Protein AF-A0A9C7AQF0-F1 (afdb_monomer_lite)

Radius of gyration: 17.18 Å; chains: 1; bounding box: 43×39×46 Å

Structure (mmCIF, N/CA/C/O backbone):
data_AF-A0A9C7AQF0-F1
#
_entry.id   AF-A0A9C7AQF0-F1
#
loop_
_atom_site.group_PDB
_atom_site.id
_atom_site.type_symbol
_atom_site.label_atom_id
_atom_site.label_alt_id
_atom_site.label_comp_id
_atom_site.label_asym_id
_atom_site.label_entity_id
_atom_site.label_seq_id
_atom_site.pdbx_PDB_ins_code
_atom_site.Cartn_x
_atom_site.Cartn_y
_atom_site.Cartn_z
_atom_site.occupancy
_atom_site.B_iso_or_equiv
_atom_site.auth_seq_id
_atom_site.auth_comp_id
_atom_site.auth_asym_id
_atom_site.auth_atom_id
_atom_site.pdbx_PDB_model_num
ATOM 1 N N . MET A 1 1 ? 5.137 -16.959 3.606 1.00 52.59 1 MET A N 1
ATOM 2 C CA . MET A 1 1 ? 4.441 -15.667 3.785 1.00 52.59 1 MET A CA 1
ATOM 3 C C . MET A 1 1 ? 3.959 -15.241 2.412 1.00 52.59 1 MET A C 1
ATOM 5 O O . MET A 1 1 ? 4.763 -15.241 1.498 1.00 52.59 1 MET A O 1
ATOM 9 N N . THR A 1 2 ? 2.671 -14.963 2.250 1.00 59.31 2 THR A N 1
ATOM 10 C CA . THR A 1 2 ? 2.046 -14.614 0.958 1.00 59.31 2 THR A CA 1
ATOM 11 C C . THR A 1 2 ? 2.068 -13.105 0.669 1.00 59.31 2 THR A C 1
ATOM 13 O O . THR A 1 2 ? 1.490 -12.669 -0.317 1.00 59.31 2 THR A O 1
ATOM 16 N N . HIS A 1 3 ? 2.713 -12.296 1.520 1.00 82.50 3 HIS A N 1
ATOM 17 C CA . HIS A 1 3 ? 2.833 -10.841 1.377 1.00 82.50 3 HIS A CA 1
ATOM 18 C C . HIS A 1 3 ? 1.485 -10.161 1.044 1.00 82.50 3 HIS A C 1
ATOM 20 O O . HIS A 1 3 ? 0.534 -10.290 1.814 1.00 82.50 3 HIS A O 1
ATOM 26 N N . THR A 1 4 ? 1.375 -9.464 -0.089 1.00 87.31 4 THR A N 1
ATOM 27 C CA . THR A 1 4 ? 0.165 -8.756 -0.539 1.00 87.31 4 THR A CA 1
ATOM 28 C C . THR A 1 4 ? -0.943 -9.671 -1.047 1.00 87.31 4 THR A C 1
ATOM 30 O O . THR A 1 4 ? -2.082 -9.221 -1.110 1.00 87.31 4 THR A O 1
ATOM 33 N N . LEU A 1 5 ? -0.649 -10.933 -1.380 1.00 86.44 5 LEU A N 1
ATOM 34 C CA . LEU A 1 5 ? -1.603 -11.852 -2.008 1.00 86.44 5 LEU A CA 1
ATOM 35 C C . LEU A 1 5 ? -2.738 -12.279 -1.066 1.00 86.44 5 LEU A C 1
ATOM 37 O O . LEU A 1 5 ? -3.858 -12.523 -1.507 1.00 86.44 5 LEU A O 1
ATOM 41 N N . HIS A 1 6 ? -2.467 -12.406 0.235 1.00 89.38 6 HIS A N 1
ATOM 42 C CA . HIS A 1 6 ? -3.463 -12.878 1.203 1.00 89.38 6 HIS A CA 1
ATOM 43 C C . HIS A 1 6 ? -4.138 -11.709 1.924 1.00 89.38 6 HIS A C 1
ATOM 45 O O . HIS A 1 6 ? -3.907 -11.473 3.110 1.00 89.38 6 HIS A O 1
ATOM 51 N N . ARG A 1 7 ? -4.992 -10.985 1.193 1.00 92.56 7 ARG A N 1
ATOM 52 C CA . ARG A 1 7 ? -5.954 -10.039 1.775 1.00 92.56 7 ARG A CA 1
ATOM 53 C C . ARG A 1 7 ? -7.230 -10.777 2.169 1.00 92.56 7 ARG A C 1
ATOM 55 O O . ARG A 1 7 ? -7.657 -11.713 1.500 1.00 92.56 7 ARG A O 1
ATOM 62 N N . ILE A 1 8 ? -7.826 -10.373 3.284 1.00 92.81 8 ILE A N 1
ATOM 63 C CA . ILE A 1 8 ? -9.089 -10.924 3.789 1.00 92.81 8 ILE A CA 1
ATOM 64 C C . ILE A 1 8 ? -10.059 -9.765 3.848 1.00 92.81 8 ILE A C 1
ATOM 66 O O . ILE A 1 8 ? -9.682 -8.728 4.380 1.00 92.81 8 ILE A O 1
ATOM 70 N N . GLY A 1 9 ? -11.270 -9.963 3.348 1.00 93.69 9 GLY A N 1
ATOM 71 C CA . GLY A 1 9 ? -12.354 -8.988 3.356 1.00 93.69 9 GLY A CA 1
ATOM 72 C C . GLY A 1 9 ? -13.558 -9.545 2.605 1.00 93.69 9 GLY A C 1
ATOM 73 O O . GLY A 1 9 ? -13.512 -10.680 2.111 1.00 93.69 9 GLY A O 1
ATOM 74 N N . SER A 1 10 ? -14.646 -8.783 2.557 1.00 94.38 10 SER A N 1
ATOM 75 C CA . SER A 1 10 ? -15.722 -9.011 1.586 1.00 94.38 10 SER A CA 1
ATOM 76 C C . SER A 1 10 ? -15.293 -8.515 0.201 1.00 94.38 10 SER A C 1
ATOM 78 O O . SER A 1 10 ? -14.249 -7.881 0.058 1.00 94.38 10 SER A O 1
ATOM 80 N N . TRP A 1 11 ? -16.098 -8.798 -0.826 1.00 94.56 11 TRP A N 1
ATOM 81 C CA . TRP A 1 11 ? -15.857 -8.248 -2.161 1.00 94.56 11 TRP A CA 1
ATOM 82 C C . TRP A 1 11 ? -15.837 -6.716 -2.136 1.00 94.56 11 TRP A C 1
ATOM 84 O O . TRP A 1 11 ? -14.845 -6.122 -2.537 1.00 94.56 11 TRP A O 1
ATOM 94 N N . ASP A 1 12 ? -16.880 -6.091 -1.584 1.00 92.19 12 ASP A N 1
ATOM 95 C CA . ASP A 1 12 ? -17.022 -4.627 -1.540 1.00 92.19 12 ASP A CA 1
ATOM 96 C C . ASP A 1 12 ? -15.863 -3.939 -0.811 1.00 92.19 12 ASP A C 1
ATOM 98 O O . ASP A 1 12 ? -15.416 -2.863 -1.195 1.00 92.19 12 ASP A O 1
ATOM 102 N N . ASP A 1 13 ? -15.351 -4.577 0.238 1.00 91.88 13 ASP A N 1
ATOM 103 C CA . ASP A 1 13 ? -14.215 -4.071 0.998 1.00 91.88 13 ASP A CA 1
ATOM 104 C C . ASP A 1 13 ? -12.892 -4.200 0.218 1.00 91.88 13 ASP A C 1
ATOM 106 O O . ASP A 1 13 ? -12.108 -3.250 0.152 1.00 91.88 13 ASP A O 1
ATOM 110 N N . LEU A 1 14 ? -12.655 -5.352 -0.420 1.00 95.25 14 LEU A N 1
ATOM 111 C CA . LEU A 1 14 ? -11.442 -5.612 -1.205 1.00 95.25 14 LEU A CA 1
ATOM 112 C C . LEU A 1 14 ? -11.432 -4.913 -2.571 1.00 95.25 14 LEU A C 1
ATOM 114 O O . LEU A 1 14 ? -10.360 -4.732 -3.145 1.00 95.25 14 LEU A O 1
ATOM 118 N N . ALA A 1 15 ? -12.590 -4.488 -3.081 1.00 95.38 15 ALA A N 1
ATOM 119 C CA . ALA A 1 15 ? -12.705 -3.731 -4.327 1.00 95.38 15 ALA A CA 1
ATOM 120 C C . ALA A 1 15 ? -12.012 -2.357 -4.262 1.00 95.38 15 ALA A C 1
ATOM 122 O O . ALA A 1 15 ? -11.812 -1.737 -5.304 1.00 95.38 15 ALA A O 1
ATOM 123 N N . GLY A 1 16 ? -11.610 -1.912 -3.064 1.00 95.56 16 GLY A N 1
ATOM 124 C CA . GLY A 1 16 ? -10.777 -0.731 -2.839 1.00 95.56 16 GLY A CA 1
ATOM 125 C C . GLY A 1 16 ? -9.430 -1.025 -2.171 1.00 95.56 16 GLY A C 1
ATOM 126 O O . GLY A 1 16 ? -8.972 -0.215 -1.362 1.00 95.56 16 GLY A O 1
ATOM 127 N N . ASP A 1 17 ? -8.815 -2.183 -2.441 1.00 97.31 17 ASP A N 1
ATOM 128 C CA . ASP A 1 17 ? -7.464 -2.532 -1.970 1.00 97.31 17 ASP A CA 1
ATOM 129 C C . ASP A 1 17 ? -6.607 -3.129 -3.093 1.00 97.31 17 ASP A C 1
ATOM 131 O O . ASP A 1 17 ? -6.556 -4.347 -3.288 1.00 97.31 17 ASP A O 1
ATOM 135 N N . TYR A 1 18 ? -5.909 -2.256 -3.821 1.00 97.75 18 TYR A N 1
ATOM 136 C CA . TYR A 1 18 ? -4.978 -2.637 -4.878 1.00 97.75 18 TYR A CA 1
ATOM 137 C C . TYR A 1 18 ? -3.547 -2.316 -4.474 1.00 97.75 18 TYR A C 1
ATOM 139 O O . TYR A 1 18 ? -3.250 -1.206 -4.038 1.00 97.75 18 TYR A O 1
ATOM 147 N N . VAL A 1 19 ? -2.635 -3.270 -4.662 1.00 97.75 19 VAL A N 1
ATOM 148 C CA . VAL A 1 19 ? -1.212 -3.070 -4.361 1.00 97.75 19 VAL A CA 1
ATOM 149 C C . VAL A 1 19 ? -0.370 -3.404 -5.575 1.00 97.75 19 VAL A C 1
ATOM 151 O O . VAL A 1 19 ? -0.322 -4.554 -6.011 1.00 97.75 19 VAL A O 1
ATOM 154 N N . PHE A 1 20 ? 0.326 -2.398 -6.088 1.00 97.88 20 PHE A N 1
ATOM 155 C CA . PHE A 1 20 ? 1.372 -2.565 -7.079 1.00 97.88 20 PHE A CA 1
ATOM 156 C C . PHE A 1 20 ? 2.688 -2.902 -6.390 1.00 97.88 20 PHE A C 1
ATOM 158 O O . PHE A 1 20 ? 3.030 -2.330 -5.354 1.00 97.88 20 PHE A O 1
ATOM 165 N N . LEU A 1 21 ? 3.440 -3.800 -7.011 1.00 96.31 21 LEU A N 1
ATOM 166 C CA . LEU A 1 21 ? 4.807 -4.141 -6.656 1.00 96.31 21 LEU A CA 1
ATOM 167 C C . LEU A 1 21 ? 5.640 -4.167 -7.936 1.00 96.31 21 LEU A C 1
ATOM 169 O O . LEU A 1 21 ? 5.267 -4.823 -8.911 1.00 96.31 21 LEU A O 1
ATOM 173 N N . MET A 1 22 ? 6.781 -3.480 -7.918 1.00 97.06 22 MET A N 1
ATOM 174 C CA . MET A 1 22 ? 7.791 -3.561 -8.971 1.00 97.06 22 MET A CA 1
ATOM 175 C C . MET A 1 22 ? 9.146 -3.916 -8.358 1.00 97.06 22 MET A C 1
ATOM 177 O O . MET A 1 22 ? 9.573 -3.328 -7.363 1.00 97.06 22 MET A O 1
ATOM 181 N N . MET A 1 23 ? 9.825 -4.895 -8.954 1.00 95.31 23 MET A N 1
ATOM 182 C CA . MET A 1 23 ? 11.170 -5.303 -8.555 1.00 95.31 23 MET A CA 1
ATOM 183 C C . MET A 1 23 ? 11.950 -5.879 -9.738 1.00 95.31 23 MET A C 1
ATOM 185 O O . MET A 1 23 ? 11.342 -6.454 -10.647 1.00 95.31 23 MET A O 1
ATOM 189 N N . PRO A 1 24 ? 13.288 -5.763 -9.748 1.00 95.62 24 PRO A N 1
ATOM 190 C CA . PRO A 1 24 ? 14.104 -6.415 -10.758 1.00 95.62 24 PRO A CA 1
ATOM 191 C C . PRO A 1 24 ? 14.145 -7.922 -10.510 1.00 95.62 24 PRO A C 1
ATOM 193 O O . PRO A 1 24 ? 14.156 -8.396 -9.370 1.00 95.62 24 PRO A O 1
ATOM 196 N N . SER A 1 25 ? 14.240 -8.686 -11.591 1.00 93.69 25 SER A N 1
ATOM 197 C CA . SER A 1 25 ? 14.561 -10.101 -11.519 1.00 93.69 25 SER A CA 1
ATOM 198 C C . SER A 1 25 ? 16.045 -10.276 -11.208 1.00 93.69 25 SER A C 1
ATOM 200 O O . SER A 1 25 ? 16.933 -9.720 -11.871 1.00 93.69 25 SER A O 1
ATOM 202 N N . LYS A 1 26 ? 16.317 -11.052 -10.157 1.00 89.62 26 LYS A N 1
ATOM 203 C CA . LYS A 1 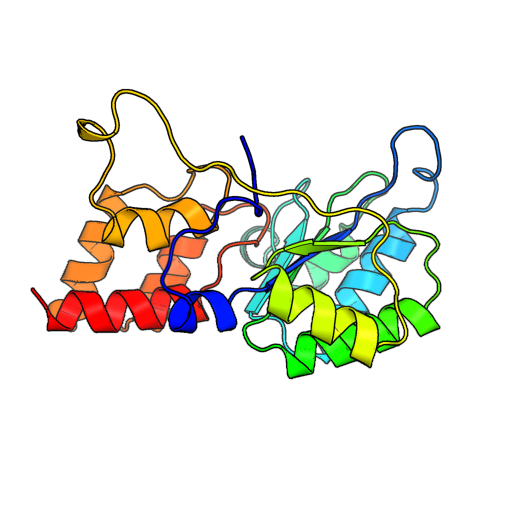26 ? 17.667 -11.275 -9.642 1.00 89.62 26 LYS A CA 1
ATOM 204 C C . LYS A 1 26 ? 18.550 -11.888 -10.729 1.00 89.62 26 LYS A C 1
ATOM 206 O O . LYS A 1 26 ? 18.247 -12.952 -11.253 1.00 89.62 26 LYS A O 1
ATOM 211 N N . GLY A 1 27 ? 19.668 -11.224 -11.016 1.00 90.94 27 GLY A N 1
ATOM 212 C CA . GLY A 1 27 ? 20.633 -11.680 -12.019 1.00 90.94 27 GLY A CA 1
ATOM 213 C C . GLY A 1 27 ? 20.223 -11.431 -13.473 1.00 90.94 27 GLY A C 1
ATOM 214 O O . GLY A 1 27 ? 20.961 -11.845 -14.357 1.00 90.94 27 GLY A O 1
ATOM 215 N N . ILE A 1 28 ? 19.093 -10.757 -13.730 1.00 94.75 28 ILE A N 1
ATOM 216 C CA . ILE A 1 28 ? 18.642 -10.430 -15.093 1.00 94.75 28 ILE A CA 1
ATOM 217 C C . ILE A 1 28 ? 18.734 -8.923 -15.349 1.00 94.75 28 ILE A C 1
ATOM 219 O O . ILE A 1 28 ? 19.473 -8.494 -16.224 1.00 94.75 28 ILE A O 1
ATOM 223 N N . ASN A 1 29 ? 18.009 -8.108 -14.580 1.00 95.62 29 ASN A N 1
ATOM 224 C CA . ASN A 1 29 ? 17.862 -6.669 -14.837 1.00 95.62 29 ASN A CA 1
ATOM 225 C C . ASN A 1 29 ? 18.059 -5.823 -13.567 1.00 95.62 29 ASN A C 1
ATOM 227 O O . ASN A 1 29 ? 17.355 -4.844 -13.345 1.00 95.62 29 ASN A O 1
ATOM 231 N N . VAL A 1 30 ? 19.015 -6.218 -12.716 1.00 96.38 30 VAL A N 1
ATOM 232 C CA . VAL A 1 30 ? 19.325 -5.515 -11.457 1.00 96.38 30 VAL A CA 1
ATOM 233 C C . VAL A 1 30 ? 20.073 -4.204 -11.701 1.00 96.38 30 VAL A C 1
ATOM 235 O O . VAL A 1 30 ? 19.718 -3.195 -11.098 1.00 96.38 30 VAL A O 1
ATOM 238 N N . GLN A 1 31 ? 21.091 -4.210 -12.564 1.00 96.88 31 GLN A N 1
ATOM 239 C CA . GLN A 1 31 ? 21.903 -3.024 -12.836 1.00 96.88 31 GLN A CA 1
ATOM 240 C C . GLN A 1 31 ? 21.050 -1.927 -13.489 1.00 96.88 31 GLN A C 1
ATOM 242 O O . GLN A 1 31 ? 20.423 -2.164 -14.522 1.00 96.88 31 GLN A O 1
ATOM 247 N N . GLY A 1 32 ? 21.031 -0.738 -12.887 1.00 96.44 32 GLY A N 1
ATOM 248 C CA . GLY A 1 32 ? 20.230 0.401 -13.343 1.00 96.44 32 GLY A CA 1
ATOM 249 C C . GLY A 1 32 ? 18.732 0.284 -13.036 1.00 96.44 32 GLY A C 1
ATOM 250 O O . GLY A 1 32 ? 17.934 1.072 -13.545 1.00 96.44 32 GLY A O 1
ATOM 251 N N . SER A 1 33 ? 18.314 -0.689 -12.221 1.00 97.75 33 SER A N 1
ATOM 252 C CA . SER A 1 33 ? 16.907 -0.828 -11.824 1.00 97.75 33 SER A CA 1
ATOM 253 C C . SER A 1 33 ? 16.421 0.313 -10.930 1.00 97.75 33 SER A C 1
ATOM 255 O O . SER A 1 33 ? 15.251 0.666 -11.011 1.00 97.75 33 SER A O 1
ATOM 257 N N . GLY A 1 34 ? 17.285 0.940 -10.131 1.00 97.62 34 GLY A N 1
ATOM 258 C CA . GLY A 1 34 ? 16.911 1.999 -9.194 1.00 97.62 34 GLY A CA 1
ATOM 259 C C . GLY A 1 34 ? 16.254 3.202 -9.871 1.00 97.62 34 GLY A C 1
ATOM 260 O O . GLY A 1 34 ? 15.266 3.729 -9.365 1.00 97.62 34 GLY A O 1
ATOM 261 N N . GLU A 1 35 ? 16.738 3.603 -11.050 1.00 98.19 35 GLU A N 1
ATOM 262 C CA . GLU A 1 35 ? 16.119 4.679 -11.832 1.00 98.19 35 GLU A CA 1
ATOM 263 C C . GLU A 1 35 ? 14.717 4.290 -12.314 1.00 98.19 35 GLU A C 1
ATOM 265 O O . GLU A 1 35 ? 13.766 5.033 -12.096 1.00 98.19 35 GLU A O 1
ATOM 270 N N . LYS A 1 36 ? 14.562 3.078 -12.855 1.00 98.44 36 LYS A N 1
ATOM 271 C CA . LYS A 1 36 ? 13.272 2.543 -13.319 1.00 98.44 36 LYS A CA 1
ATOM 272 C C . LYS A 1 36 ? 12.253 2.433 -12.182 1.00 98.44 36 LYS A C 1
ATOM 274 O O . LYS A 1 36 ? 11.093 2.801 -12.342 1.00 98.44 36 LYS A O 1
ATOM 279 N N . LEU A 1 37 ? 12.693 1.962 -11.014 1.00 98.38 37 LEU A N 1
ATOM 280 C CA . LEU A 1 37 ? 11.870 1.867 -9.805 1.00 98.38 37 LEU A CA 1
ATOM 281 C C . LEU A 1 37 ? 11.456 3.259 -9.301 1.00 98.38 37 LEU A C 1
ATOM 283 O O . LEU A 1 37 ? 10.314 3.447 -8.881 1.00 98.38 37 LEU A O 1
ATOM 287 N N . ARG A 1 38 ? 12.350 4.254 -9.384 1.00 98.44 38 ARG A N 1
ATOM 288 C CA . ARG A 1 38 ? 12.028 5.654 -9.072 1.00 98.44 38 ARG A CA 1
ATOM 289 C C . ARG A 1 38 ? 10.996 6.218 -10.046 1.00 98.44 38 ARG A C 1
ATOM 291 O O . ARG A 1 38 ? 10.042 6.842 -9.590 1.00 98.44 38 ARG A O 1
ATOM 298 N N . THR A 1 39 ? 11.133 5.961 -11.348 1.00 98.62 39 THR A N 1
ATOM 299 C CA . THR A 1 39 ? 10.143 6.371 -12.355 1.00 98.62 39 THR A CA 1
ATOM 300 C C . THR A 1 39 ? 8.775 5.747 -12.083 1.00 98.62 39 THR A C 1
ATOM 302 O O . THR A 1 39 ? 7.771 6.451 -12.131 1.00 98.62 39 THR A O 1
ATOM 305 N N . PHE A 1 40 ? 8.717 4.466 -11.704 1.00 98.69 40 PHE A N 1
ATOM 306 C CA . PHE A 1 40 ? 7.469 3.831 -11.268 1.00 98.69 40 PHE A CA 1
ATOM 307 C C . PHE A 1 40 ? 6.819 4.572 -10.086 1.00 98.69 40 PHE A C 1
ATOM 309 O O . PHE A 1 40 ? 5.623 4.857 -10.131 1.00 98.69 40 PHE A O 1
ATOM 316 N N . LEU A 1 41 ? 7.590 4.926 -9.050 1.00 98.62 41 LEU A N 1
ATOM 317 C CA . LEU A 1 41 ? 7.063 5.679 -7.905 1.00 98.62 41 LEU A CA 1
ATOM 318 C C . LEU A 1 41 ? 6.588 7.083 -8.301 1.00 98.62 41 LEU A C 1
ATOM 320 O O . LEU A 1 41 ? 5.559 7.536 -7.809 1.00 98.62 41 LEU A O 1
ATOM 324 N N . GLN A 1 42 ? 7.305 7.762 -9.198 1.00 98.69 42 GLN A N 1
ATOM 325 C CA . GLN A 1 42 ? 6.911 9.075 -9.718 1.00 98.69 42 GLN A CA 1
ATOM 326 C C . GLN A 1 42 ? 5.597 9.009 -10.503 1.00 98.69 42 GLN A C 1
ATOM 328 O O . GLN A 1 42 ? 4.736 9.858 -10.288 1.00 98.69 42 GLN A O 1
ATOM 333 N N . ILE A 1 43 ? 5.416 7.990 -11.350 1.00 98.75 43 ILE A N 1
ATOM 334 C CA . ILE A 1 43 ? 4.141 7.730 -12.035 1.00 98.75 43 ILE A CA 1
ATOM 335 C C . ILE A 1 43 ? 3.045 7.501 -10.996 1.00 98.75 43 ILE A C 1
ATOM 337 O O . ILE A 1 43 ? 2.025 8.179 -11.024 1.00 98.75 43 ILE A O 1
ATOM 341 N N . ALA A 1 44 ? 3.268 6.608 -10.027 1.00 98.56 44 ALA A N 1
ATOM 342 C CA . ALA A 1 44 ? 2.275 6.315 -8.997 1.00 98.56 44 ALA A CA 1
ATOM 343 C C . ALA A 1 44 ? 1.826 7.582 -8.246 1.00 98.56 44 ALA A C 1
ATOM 345 O O . ALA A 1 44 ? 0.632 7.775 -8.041 1.00 98.56 44 ALA A O 1
ATOM 346 N N . LEU A 1 45 ? 2.765 8.469 -7.896 1.00 98.50 45 LEU A N 1
ATOM 347 C CA . LEU A 1 45 ? 2.510 9.730 -7.192 1.00 98.50 45 LEU A CA 1
ATOM 348 C C . LEU A 1 45 ? 1.616 10.711 -7.959 1.00 98.50 45 LEU A C 1
ATOM 350 O O . LEU A 1 45 ? 0.872 11.454 -7.324 1.00 98.50 45 LEU A O 1
ATOM 354 N N . GLN A 1 46 ? 1.632 10.696 -9.295 1.00 98.50 46 GLN A N 1
ATOM 355 C CA . GLN A 1 46 ? 0.727 11.520 -10.112 1.00 98.50 46 GLN A CA 1
ATOM 356 C C . GLN A 1 46 ? -0.745 11.112 -9.952 1.00 98.50 46 GLN A C 1
ATOM 358 O O . GLN A 1 46 ? -1.644 11.878 -10.291 1.00 98.50 46 GLN A O 1
ATOM 363 N N . HIS A 1 47 ? -0.987 9.922 -9.400 1.00 98.50 47 HIS A N 1
ATOM 364 C CA . HIS A 1 47 ? -2.305 9.332 -9.226 1.00 98.50 47 HIS A CA 1
ATOM 365 C C . HIS A 1 47 ? -2.743 9.219 -7.757 1.00 98.50 47 HIS A C 1
ATOM 367 O O . HIS A 1 47 ? -3.654 8.452 -7.456 1.00 98.50 47 HIS A O 1
ATOM 373 N N . ASN A 1 48 ? -2.137 9.995 -6.850 1.00 98.00 48 ASN A N 1
ATOM 374 C CA . ASN A 1 48 ? -2.532 10.103 -5.437 1.00 98.00 48 ASN A CA 1
ATOM 375 C C . ASN A 1 48 ? -2.652 8.737 -4.723 1.00 98.00 48 ASN A C 1
ATOM 377 O O . ASN A 1 48 ? -3.736 8.363 -4.273 1.00 98.00 48 ASN A O 1
ATOM 381 N N . PRO A 1 49 ? -1.555 7.970 -4.620 1.00 98.31 49 PRO A N 1
ATOM 382 C CA . PRO A 1 49 ? -1.586 6.665 -3.980 1.00 98.31 49 PRO A CA 1
ATOM 383 C C . PRO A 1 49 ? -1.891 6.816 -2.485 1.00 98.31 49 PRO A C 1
ATOM 385 O O . PRO A 1 49 ? -1.410 7.746 -1.836 1.00 98.31 49 PRO A O 1
ATOM 388 N N . VAL A 1 50 ? -2.612 5.848 -1.914 1.00 98.06 50 VAL A N 1
ATOM 389 C CA . VAL A 1 50 ? -2.865 5.755 -0.464 1.00 98.06 50 VAL A CA 1
ATOM 390 C C . VAL A 1 50 ? -1.546 5.658 0.302 1.00 98.06 50 VAL A C 1
ATOM 392 O O . VAL A 1 50 ? -1.369 6.248 1.366 1.00 98.06 50 VAL A O 1
ATOM 395 N N . SER A 1 51 ? -0.606 4.880 -0.231 1.00 96.94 51 SER A N 1
ATOM 396 C CA . SER A 1 51 ? 0.729 4.733 0.334 1.00 96.94 51 SER A CA 1
ATOM 397 C C . SER A 1 51 ? 1.724 4.307 -0.735 1.00 96.94 51 SER A C 1
ATOM 399 O O . SER A 1 51 ? 1.363 3.632 -1.700 1.00 96.94 51 SER A O 1
ATOM 401 N N . ILE A 1 52 ? 2.986 4.685 -0.542 1.00 97.50 52 ILE A N 1
ATOM 402 C CA . ILE A 1 52 ? 4.121 4.222 -1.338 1.00 97.50 52 ILE A CA 1
ATOM 403 C C . ILE A 1 52 ? 5.290 3.872 -0.426 1.00 97.50 52 ILE A C 1
ATOM 405 O O . ILE A 1 52 ? 5.465 4.453 0.653 1.00 97.50 52 ILE A O 1
ATOM 409 N N . GLY A 1 53 ? 6.133 2.949 -0.874 1.00 96.94 53 GLY A N 1
ATOM 410 C CA . GLY A 1 53 ? 7.325 2.618 -0.115 1.00 96.94 53 GLY A CA 1
ATOM 411 C C . GLY A 1 53 ? 8.311 1.710 -0.813 1.00 96.94 53 GLY A C 1
ATOM 412 O O . GLY A 1 53 ? 8.056 1.180 -1.890 1.00 96.94 53 GLY A O 1
ATOM 413 N N . ASP A 1 54 ? 9.448 1.541 -0.154 1.00 95.81 54 ASP A N 1
ATOM 414 C CA . ASP A 1 54 ? 10.529 0.649 -0.540 1.00 95.81 54 ASP A CA 1
ATOM 415 C C . ASP A 1 54 ? 10.730 -0.378 0.580 1.00 95.81 54 ASP A C 1
ATOM 417 O O . ASP A 1 54 ? 10.941 -0.023 1.740 1.00 95.81 54 ASP A O 1
ATOM 421 N N . ALA A 1 55 ? 10.669 -1.670 0.258 1.00 93.12 55 ALA A N 1
ATOM 422 C CA . ALA A 1 55 ? 10.883 -2.726 1.245 1.00 93.12 55 ALA A CA 1
ATOM 423 C C . ALA A 1 55 ? 12.320 -2.782 1.790 1.00 93.12 55 ALA A C 1
ATOM 425 O O . ALA A 1 55 ? 12.553 -3.471 2.783 1.00 93.12 55 ALA A O 1
ATOM 426 N N . ARG A 1 56 ? 13.279 -2.088 1.166 1.00 91.94 56 ARG A N 1
ATOM 427 C CA . ARG A 1 56 ? 14.678 -2.062 1.597 1.00 91.94 56 ARG A CA 1
ATOM 428 C C . ARG A 1 56 ? 14.943 -0.977 2.639 1.00 91.94 56 ARG A C 1
ATOM 430 O O . ARG A 1 56 ? 15.499 -1.286 3.690 1.00 91.94 56 ARG A O 1
ATOM 437 N N . LYS A 1 57 ? 14.550 0.273 2.365 1.00 93.69 57 LYS A N 1
ATOM 438 C CA . LYS A 1 57 ? 14.809 1.429 3.251 1.00 93.69 57 LYS A CA 1
ATOM 439 C C . LYS A 1 57 ? 13.573 1.982 3.967 1.00 93.69 57 LYS A C 1
ATOM 441 O O . LYS A 1 57 ? 13.705 2.855 4.819 1.00 93.69 57 LYS A O 1
ATOM 446 N N . GLY A 1 58 ? 12.388 1.454 3.675 1.00 95.25 58 GLY A N 1
ATOM 447 C CA . GLY A 1 58 ? 11.127 1.831 4.309 1.00 95.25 58 GLY A CA 1
ATOM 448 C C . GLY A 1 58 ? 10.224 2.688 3.421 1.00 95.25 58 GLY A C 1
ATOM 449 O O . GLY A 1 58 ? 10.576 3.094 2.314 1.00 95.25 58 GLY A O 1
ATOM 450 N N . ASN A 1 59 ? 9.021 2.961 3.909 1.00 95.44 59 ASN A N 1
ATOM 451 C CA . ASN A 1 59 ? 8.027 3.795 3.242 1.00 95.44 59 ASN A CA 1
ATOM 452 C C . ASN A 1 59 ? 8.272 5.297 3.461 1.00 95.44 59 ASN A C 1
ATOM 454 O O . ASN A 1 59 ? 9.177 5.693 4.197 1.00 95.44 59 ASN A O 1
ATOM 458 N N . ALA A 1 60 ? 7.433 6.138 2.851 1.00 94.69 60 ALA A N 1
ATOM 459 C CA . ALA A 1 60 ? 7.540 7.591 2.985 1.00 94.69 60 ALA A CA 1
ATOM 460 C C . ALA A 1 60 ? 7.506 8.071 4.452 1.00 94.69 60 ALA A C 1
ATOM 462 O O . ALA A 1 60 ? 8.211 9.014 4.793 1.00 94.69 60 ALA A O 1
ATOM 463 N N . TYR A 1 61 ? 6.751 7.412 5.340 1.00 95.25 61 TYR A N 1
ATOM 464 C CA . TYR A 1 61 ? 6.725 7.752 6.768 1.00 95.25 61 TYR A CA 1
ATOM 465 C C . TYR A 1 61 ? 8.077 7.478 7.444 1.00 95.25 61 TYR A C 1
ATOM 467 O O . TYR A 1 61 ? 8.630 8.362 8.095 1.00 95.25 61 TYR A O 1
ATOM 475 N N . HIS A 1 62 ? 8.645 6.284 7.252 1.00 95.94 62 HIS A N 1
ATOM 476 C CA . HIS A 1 62 ? 9.921 5.889 7.870 1.00 95.94 62 HIS A CA 1
ATOM 477 C C . HIS A 1 62 ? 11.127 6.631 7.301 1.00 95.94 62 HIS A C 1
ATOM 479 O O . HIS A 1 62 ? 12.112 6.831 8.005 1.00 95.94 62 HIS A O 1
ATOM 485 N N . GLN A 1 63 ? 11.039 7.070 6.047 1.00 97.25 63 GLN A N 1
ATOM 486 C CA . GLN A 1 63 ? 12.077 7.880 5.413 1.00 97.25 63 GLN A CA 1
ATOM 487 C C . GLN A 1 63 ? 11.887 9.389 5.638 1.00 97.25 63 GLN A C 1
ATOM 489 O O . GLN A 1 63 ? 12.703 10.181 5.174 1.00 97.25 63 GLN A O 1
ATOM 494 N N . GLY A 1 64 ? 10.846 9.815 6.362 1.00 96.38 64 GLY A N 1
ATOM 495 C CA . GLY A 1 64 ? 10.609 11.227 6.679 1.00 96.38 64 GLY A CA 1
ATOM 496 C C . GLY A 1 64 ? 10.115 12.073 5.501 1.00 96.38 64 GLY A C 1
ATOM 497 O O . GLY A 1 64 ? 10.285 13.287 5.513 1.00 96.38 64 GLY A O 1
ATOM 498 N N . GLY A 1 65 ? 9.520 11.452 4.483 1.00 96.56 65 GLY A N 1
ATOM 499 C CA . GLY A 1 65 ? 8.920 12.133 3.340 1.00 96.56 65 GLY A CA 1
ATOM 500 C C . GLY A 1 65 ? 9.081 11.380 2.022 1.00 96.56 65 GLY A C 1
ATOM 501 O O . GLY A 1 65 ? 9.886 10.456 1.889 1.00 96.56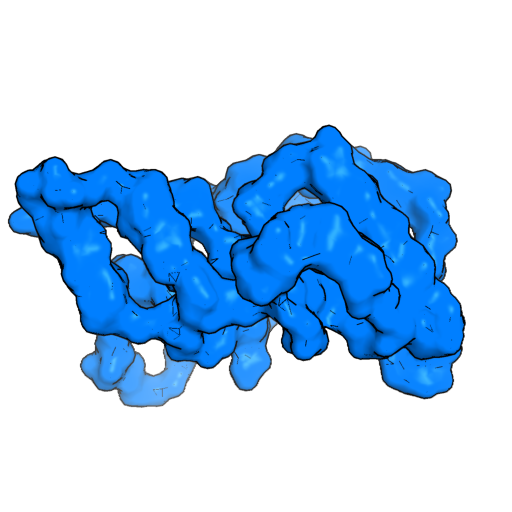 65 GLY A O 1
ATOM 502 N N . ILE A 1 66 ? 8.304 11.810 1.026 1.00 97.50 66 ILE A N 1
ATOM 503 C CA . ILE A 1 66 ? 8.342 11.270 -0.340 1.00 97.50 66 ILE A CA 1
ATOM 504 C C . ILE A 1 66 ? 9.683 11.586 -1.016 1.00 97.50 66 ILE A C 1
ATOM 506 O O . ILE A 1 66 ? 10.250 10.712 -1.664 1.00 97.50 66 ILE A O 1
ATOM 510 N N . ASP A 1 67 ? 10.224 12.789 -0.815 1.00 97.75 67 ASP A N 1
ATOM 511 C CA . ASP A 1 67 ? 11.489 13.204 -1.436 1.00 97.75 67 ASP A CA 1
ATOM 512 C C . ASP A 1 67 ? 12.652 12.305 -1.008 1.00 97.75 67 ASP A C 1
ATOM 514 O O . ASP A 1 67 ? 13.410 11.818 -1.848 1.00 97.75 67 ASP A O 1
ATOM 518 N N . ASN A 1 68 ? 12.741 12.002 0.291 1.00 98.00 68 ASN A N 1
ATOM 519 C CA . ASN A 1 68 ? 13.742 11.080 0.822 1.00 98.00 68 ASN A CA 1
ATOM 520 C C . ASN A 1 68 ? 13.544 9.666 0.270 1.00 98.00 68 ASN A C 1
ATOM 522 O O . ASN A 1 68 ? 14.515 9.043 -0.156 1.00 98.00 68 ASN A O 1
ATOM 526 N N . LEU A 1 69 ? 12.298 9.178 0.218 1.00 97.94 69 LEU A N 1
ATOM 527 C CA . LEU A 1 69 ? 11.980 7.883 -0.385 1.00 97.94 69 LEU A CA 1
ATOM 528 C C . LEU A 1 69 ? 12.481 7.806 -1.836 1.00 97.94 69 LEU A C 1
ATOM 530 O O . LEU A 1 69 ? 13.180 6.855 -2.175 1.00 97.94 69 LEU A O 1
ATOM 534 N N . LEU A 1 70 ? 12.176 8.804 -2.673 1.00 98.12 70 LEU A N 1
ATOM 535 C CA . LEU A 1 70 ? 12.596 8.843 -4.078 1.00 98.12 70 LEU A CA 1
ATOM 536 C C . LEU A 1 70 ? 14.120 8.954 -4.228 1.00 98.12 70 LEU A C 1
ATOM 538 O O . LEU A 1 70 ? 14.707 8.270 -5.072 1.00 98.12 70 LEU A O 1
ATOM 542 N N . ALA A 1 71 ? 14.772 9.789 -3.417 1.00 97.69 71 ALA A N 1
ATOM 543 C CA . ALA A 1 71 ? 16.223 9.968 -3.443 1.00 97.69 71 ALA A CA 1
ATOM 544 C C . ALA A 1 71 ? 16.971 8.681 -3.062 1.00 97.69 71 ALA A C 1
ATOM 546 O O . ALA A 1 71 ? 18.022 8.383 -3.625 1.00 97.69 71 ALA A O 1
ATOM 547 N N . ASN A 1 72 ? 16.399 7.889 -2.156 1.00 97.25 72 ASN A N 1
ATOM 548 C CA . ASN A 1 72 ? 17.036 6.708 -1.592 1.00 97.25 72 ASN A CA 1
ATOM 549 C C . ASN A 1 72 ? 16.789 5.404 -2.362 1.00 97.25 72 ASN A C 1
ATOM 551 O O . ASN A 1 72 ? 17.385 4.393 -1.976 1.00 97.25 72 ASN A O 1
ATOM 555 N N . VAL A 1 73 ? 15.950 5.403 -3.409 1.00 97.44 73 VAL A N 1
ATOM 556 C CA . VAL A 1 73 ? 15.719 4.218 -4.256 1.00 97.44 73 VAL A CA 1
ATOM 557 C C . VAL A 1 73 ? 17.028 3.767 -4.903 1.00 97.44 73 VAL A C 1
ATOM 559 O O . VAL A 1 73 ? 17.689 4.532 -5.609 1.00 97.44 73 VAL A O 1
ATOM 562 N N . GLU A 1 74 ? 17.367 2.500 -4.686 1.00 96.31 74 GLU A N 1
ATOM 563 C CA . GLU A 1 74 ? 18.578 1.851 -5.187 1.00 96.31 74 GLU A CA 1
ATOM 564 C C . GLU A 1 74 ? 18.237 0.681 -6.111 1.00 96.31 74 GLU A C 1
ATOM 566 O O . GLU A 1 74 ? 17.111 0.173 -6.132 1.00 96.31 74 GLU A O 1
ATOM 571 N N . ASP A 1 75 ? 19.243 0.217 -6.849 1.00 96.75 75 ASP A N 1
ATOM 572 C CA . ASP A 1 75 ? 19.159 -1.054 -7.556 1.00 96.75 75 ASP A CA 1
ATOM 573 C C . ASP A 1 75 ? 18.755 -2.184 -6.598 1.00 96.75 75 ASP A C 1
ATOM 575 O O . ASP A 1 75 ? 19.115 -2.198 -5.416 1.00 96.75 75 ASP A O 1
ATOM 579 N N . GLN A 1 76 ? 18.026 -3.171 -7.124 1.00 94.94 76 GLN A N 1
ATOM 580 C CA . GLN A 1 76 ? 17.562 -4.337 -6.359 1.00 94.94 76 GLN A CA 1
ATOM 581 C C . GLN A 1 76 ? 16.508 -4.029 -5.275 1.00 94.94 76 GLN A C 1
ATOM 583 O O . GLN A 1 76 ? 16.156 -4.925 -4.504 1.00 94.94 76 GLN A O 1
ATOM 588 N N . ALA A 1 77 ? 15.996 -2.798 -5.190 1.00 95.31 77 ALA A N 1
ATOM 589 C CA . ALA A 1 77 ? 14.874 -2.473 -4.316 1.00 95.31 77 ALA A CA 1
ATOM 590 C C . ALA A 1 77 ? 13.567 -3.158 -4.770 1.00 95.31 77 ALA A C 1
ATOM 592 O O . ALA A 1 77 ? 13.432 -3.618 -5.908 1.00 95.31 77 ALA A O 1
ATOM 593 N N . VAL A 1 78 ? 12.600 -3.224 -3.853 1.00 95.50 78 VAL A N 1
ATOM 594 C CA . VAL A 1 78 ? 11.230 -3.687 -4.122 1.00 95.50 78 VAL A CA 1
ATOM 595 C C . VAL A 1 78 ? 10.300 -2.562 -3.703 1.00 95.50 78 VAL A C 1
ATOM 597 O O . VAL A 1 78 ? 10.126 -2.310 -2.507 1.00 95.50 78 VAL A O 1
ATOM 600 N N . VAL A 1 79 ? 9.735 -1.872 -4.687 1.00 97.56 79 VAL A N 1
ATOM 601 C CA . VAL A 1 79 ? 8.910 -0.684 -4.457 1.00 97.56 79 VAL A CA 1
ATOM 602 C C . VAL A 1 79 ? 7.431 -1.011 -4.593 1.00 97.56 79 VAL A C 1
ATOM 604 O O . VAL A 1 79 ? 7.042 -1.889 -5.366 1.00 97.56 79 VAL A O 1
ATOM 607 N N . HIS A 1 80 ? 6.613 -0.293 -3.830 1.00 97.56 80 HIS A N 1
ATOM 608 C CA . HIS A 1 80 ? 5.178 -0.512 -3.732 1.00 97.56 80 HIS A CA 1
ATOM 609 C C . HIS A 1 80 ? 4.398 0.784 -3.903 1.00 97.56 80 HIS A C 1
ATOM 611 O O . HIS A 1 80 ? 4.860 1.850 -3.490 1.00 97.56 80 HIS A O 1
ATOM 617 N N . ALA A 1 81 ? 3.186 0.656 -4.439 1.00 98.25 81 ALA A N 1
ATOM 618 C CA . ALA A 1 81 ? 2.166 1.697 -4.424 1.00 98.25 81 ALA A CA 1
ATOM 619 C C . ALA A 1 81 ? 0.792 1.077 -4.147 1.00 98.25 81 ALA A C 1
ATOM 621 O O . ALA A 1 81 ? 0.466 0.023 -4.694 1.00 98.25 81 ALA A O 1
ATOM 622 N N . VAL A 1 82 ? 0.002 1.713 -3.288 1.00 98.38 82 VAL A N 1
ATOM 623 C CA . VAL A 1 82 ? -1.333 1.253 -2.885 1.00 98.38 82 VAL A CA 1
ATOM 624 C C . VAL A 1 82 ? -2.385 2.213 -3.422 1.00 98.38 82 VAL A C 1
ATOM 626 O O . VAL A 1 82 ? -2.247 3.423 -3.254 1.00 98.38 82 VAL A O 1
ATOM 629 N N . PHE A 1 83 ? -3.447 1.675 -4.014 1.00 98.56 83 PHE A N 1
ATOM 630 C CA . PHE A 1 83 ? -4.588 2.433 -4.527 1.00 98.56 83 PHE A CA 1
ATOM 631 C C . PHE A 1 83 ? -5.900 1.853 -4.002 1.00 98.56 83 PHE A C 1
ATOM 633 O O . PHE A 1 83 ? -5.988 0.669 -3.669 1.00 98.56 83 PHE A O 1
ATOM 640 N N . ASP A 1 84 ? -6.926 2.694 -3.940 1.00 97.81 84 ASP A N 1
ATOM 641 C CA . ASP A 1 84 ? -8.221 2.382 -3.339 1.00 97.81 84 ASP A CA 1
ATOM 642 C C . ASP A 1 84 ? -9.383 2.306 -4.340 1.00 97.81 84 ASP A C 1
ATOM 644 O O . ASP A 1 84 ? -10.529 2.137 -3.929 1.00 97.81 84 ASP A O 1
ATOM 648 N N . ASN A 1 85 ? -9.101 2.406 -5.641 1.00 97.56 85 ASN A N 1
ATOM 649 C CA . ASN A 1 85 ? -10.104 2.332 -6.701 1.00 97.56 85 ASN A CA 1
ATOM 650 C C . ASN A 1 85 ? -9.514 1.762 -8.004 1.00 97.56 85 ASN A C 1
ATOM 652 O O . ASN A 1 85 ? -8.314 1.880 -8.267 1.00 97.56 85 ASN A O 1
ATOM 656 N N . LYS A 1 86 ? -10.364 1.122 -8.816 1.00 97.94 86 LYS A N 1
ATOM 657 C CA . LYS A 1 86 ? -9.958 0.423 -10.047 1.00 97.94 86 LYS A CA 1
ATOM 658 C C . LYS A 1 86 ? -9.607 1.397 -11.170 1.00 97.94 86 LYS A C 1
ATOM 660 O O . LYS A 1 86 ? -8.730 1.114 -11.982 1.00 97.94 86 LYS A O 1
ATOM 665 N N . GLU A 1 87 ? -10.273 2.539 -11.228 1.00 98.31 87 GLU A N 1
ATOM 666 C CA . GLU A 1 87 ? -10.111 3.536 -12.281 1.00 98.31 87 GLU A CA 1
ATOM 667 C C . GLU A 1 87 ? -8.674 4.071 -12.285 1.00 98.31 87 GLU A C 1
ATOM 669 O O . GLU A 1 87 ? -8.004 4.066 -13.317 1.00 98.31 87 GLU A O 1
ATOM 674 N N . THR A 1 88 ? -8.148 4.416 -11.109 1.00 98.56 88 THR A N 1
ATOM 675 C CA . THR A 1 88 ? -6.749 4.800 -10.929 1.00 98.56 88 THR A CA 1
ATOM 676 C C . THR A 1 88 ? -5.790 3.675 -11.323 1.00 98.56 88 THR A C 1
ATOM 678 O O . THR A 1 88 ? -4.786 3.936 -11.983 1.00 98.56 88 THR A O 1
ATOM 681 N N . VAL A 1 89 ? -6.093 2.420 -10.970 1.00 98.50 89 VAL A N 1
ATOM 682 C CA . VAL A 1 89 ? -5.269 1.253 -11.340 1.00 98.50 89 VAL A CA 1
ATOM 683 C C . VAL A 1 89 ? -5.132 1.146 -12.862 1.00 98.50 89 VAL A C 1
ATOM 685 O O . VAL A 1 89 ? -4.032 0.898 -13.355 1.00 98.50 89 VAL A O 1
ATOM 688 N N . VAL A 1 90 ? -6.217 1.363 -13.613 1.00 98.75 90 VAL A N 1
ATOM 689 C CA . VAL A 1 90 ? -6.201 1.361 -15.085 1.00 98.75 90 VAL A CA 1
ATOM 690 C C . VAL A 1 90 ? -5.298 2.461 -15.634 1.00 98.75 90 VAL A C 1
ATOM 692 O O . VAL A 1 90 ? -4.479 2.191 -16.513 1.00 98.75 90 VAL A O 1
ATOM 695 N N . GLU A 1 91 ? -5.418 3.685 -15.123 1.00 98.81 91 GLU A N 1
ATOM 696 C CA . GLU A 1 91 ? -4.609 4.811 -15.602 1.00 98.81 91 GLU A CA 1
ATOM 697 C C . GLU A 1 91 ? -3.118 4.619 -15.295 1.00 98.81 91 GLU A C 1
ATOM 699 O O . GLU A 1 91 ? -2.284 4.786 -16.185 1.00 98.81 91 GLU A O 1
ATOM 704 N N . VAL A 1 92 ? -2.780 4.134 -14.097 1.00 98.69 92 VAL A N 1
ATOM 705 C CA . VAL A 1 92 ? -1.396 3.789 -13.737 1.00 98.69 92 VAL A CA 1
ATOM 706 C C . VAL A 1 92 ? -0.851 2.689 -14.651 1.00 98.69 92 VAL A C 1
ATOM 708 O O . VAL A 1 92 ? 0.276 2.792 -15.127 1.00 98.69 92 VAL A O 1
ATOM 711 N N . LEU A 1 93 ? -1.636 1.646 -14.954 1.00 98.56 93 LEU A N 1
ATOM 712 C CA . LEU A 1 93 ? -1.218 0.600 -15.893 1.00 98.56 93 LEU A CA 1
ATOM 713 C C . LEU A 1 93 ? -0.940 1.161 -17.294 1.00 98.56 93 LEU A C 1
ATOM 715 O O . LEU A 1 93 ? 0.068 0.793 -17.894 1.00 98.56 93 LEU A O 1
ATOM 719 N N . LYS A 1 94 ? -1.783 2.067 -17.807 1.00 98.69 94 LYS A N 1
ATOM 720 C CA . LYS A 1 94 ? -1.560 2.719 -19.109 1.00 98.69 94 LYS A CA 1
ATOM 721 C C . LYS A 1 94 ? -0.272 3.542 -19.120 1.00 98.69 94 LYS A C 1
ATOM 723 O O . LYS A 1 94 ? 0.480 3.459 -20.089 1.00 98.69 94 LYS A O 1
ATOM 728 N N . GLU A 1 95 ? 0.001 4.311 -18.068 1.00 98.56 95 GLU A N 1
ATOM 729 C CA . GLU A 1 95 ? 1.250 5.074 -17.943 1.00 98.56 95 GLU A CA 1
ATOM 730 C C . GLU A 1 95 ? 2.475 4.153 -17.869 1.00 98.56 95 GLU A C 1
ATOM 732 O O . GLU A 1 95 ? 3.473 4.395 -18.545 1.00 98.56 95 GLU A O 1
ATOM 737 N N . LEU A 1 96 ? 2.389 3.036 -17.140 1.00 98.19 96 LEU A N 1
ATOM 738 C CA . LEU A 1 96 ? 3.482 2.062 -17.070 1.00 98.19 96 LEU A CA 1
ATOM 739 C C . LEU A 1 96 ? 3.747 1.362 -18.407 1.00 98.19 96 LEU A C 1
ATOM 741 O O . LEU A 1 96 ? 4.906 1.099 -18.724 1.00 98.19 96 LEU A O 1
ATOM 745 N N . VAL A 1 97 ? 2.707 1.098 -19.205 1.00 97.62 97 VAL A N 1
ATOM 746 C CA . VAL A 1 97 ? 2.866 0.591 -20.577 1.00 97.62 97 VAL A CA 1
ATOM 747 C C . VAL A 1 97 ? 3.596 1.607 -21.449 1.00 97.62 97 VAL A C 1
ATOM 749 O O . VAL A 1 97 ? 4.541 1.237 -22.138 1.00 97.62 97 VAL A O 1
ATOM 752 N N . LYS A 1 98 ? 3.203 2.888 -21.401 1.00 98.19 98 LYS A N 1
ATOM 753 C CA . LYS A 1 98 ? 3.879 3.959 -22.156 1.00 98.19 98 LYS A CA 1
ATOM 754 C C . LYS A 1 98 ? 5.336 4.137 -21.724 1.00 98.19 98 LYS A C 1
ATOM 756 O O . LYS A 1 98 ? 6.182 4.427 -22.564 1.00 98.19 98 LYS A O 1
ATOM 761 N N . ALA A 1 99 ? 5.613 3.995 -20.429 1.00 98.00 99 ALA A N 1
ATOM 762 C CA . ALA A 1 99 ? 6.943 4.180 -19.862 1.00 98.00 99 ALA A CA 1
ATOM 763 C C . ALA A 1 99 ? 7.926 3.053 -20.220 1.00 98.00 99 ALA A C 1
ATOM 765 O O . ALA A 1 99 ? 9.130 3.267 -20.101 1.00 98.00 99 ALA A O 1
ATOM 766 N N . ASP A 1 100 ? 7.426 1.872 -20.610 1.00 97.06 100 ASP A N 1
ATOM 767 C CA . ASP A 1 100 ? 8.200 0.698 -21.044 1.00 97.06 100 ASP A CA 1
ATOM 768 C C . ASP A 1 100 ? 9.489 0.466 -20.234 1.00 97.06 100 ASP A C 1
ATOM 770 O O . ASP A 1 100 ? 10.608 0.365 -20.738 1.00 97.06 100 ASP A O 1
ATOM 774 N N . LEU A 1 101 ? 9.340 0.406 -18.909 1.00 96.94 101 LEU A N 1
ATOM 775 C CA . LEU A 1 101 ? 10.484 0.352 -17.996 1.00 96.94 101 LEU A CA 1
ATO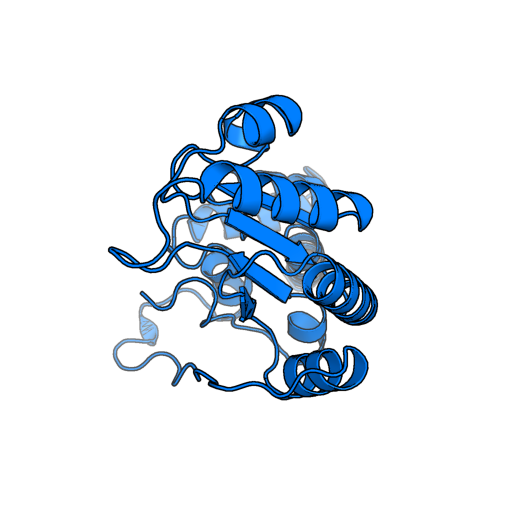M 776 C C . LEU A 1 101 ? 11.270 -0.972 -18.101 1.00 96.94 101 LEU A C 1
ATOM 778 O O . LEU A 1 101 ? 12.357 -1.102 -17.529 1.00 96.94 101 LEU A O 1
ATOM 782 N N . GLY A 1 102 ? 10.753 -1.980 -18.814 1.00 94.19 102 GLY A N 1
ATOM 783 C CA . GLY A 1 102 ? 11.364 -3.309 -18.921 1.00 94.19 102 GLY A CA 1
ATOM 784 C C . GLY A 1 102 ? 11.430 -4.050 -17.579 1.00 94.19 102 GLY A C 1
ATOM 785 O O . GLY A 1 102 ? 12.393 -4.773 -17.305 1.00 94.19 102 GLY A O 1
ATOM 786 N N . MET A 1 103 ? 10.440 -3.814 -16.714 1.00 94.50 103 MET A N 1
ATOM 787 C CA . MET A 1 103 ? 10.332 -4.363 -15.360 1.00 94.50 103 MET A CA 1
ATOM 788 C C . MET A 1 103 ? 9.014 -5.116 -15.200 1.00 94.50 103 MET A C 1
ATOM 790 O O . MET A 1 103 ? 7.982 -4.691 -15.712 1.00 94.50 103 MET A O 1
ATOM 794 N N . SER A 1 104 ? 9.041 -6.220 -14.453 1.00 92.06 104 SER A N 1
ATOM 795 C CA . SER A 1 104 ? 7.816 -6.943 -14.110 1.00 92.06 104 SER A CA 1
ATOM 796 C C . SER A 1 104 ? 7.015 -6.155 -13.077 1.00 92.06 104 SER A C 1
ATOM 798 O O . SER A 1 104 ? 7.572 -5.686 -12.082 1.00 92.06 104 SER A O 1
ATOM 800 N N . VAL A 1 105 ? 5.702 -6.075 -13.287 1.00 95.56 105 VAL A N 1
ATOM 801 C CA . VAL A 1 105 ? 4.754 -5.436 -12.369 1.00 95.56 105 VAL A CA 1
ATOM 802 C C . VAL A 1 105 ? 3.784 -6.484 -11.853 1.00 95.56 105 VAL A C 1
ATOM 804 O O . VAL A 1 105 ? 3.171 -7.211 -12.631 1.00 95.56 105 VAL A O 1
ATOM 807 N N . VAL A 1 106 ? 3.635 -6.554 -10.535 1.00 95.94 106 VAL A N 1
ATOM 808 C CA . VAL A 1 106 ? 2.614 -7.370 -9.878 1.00 95.94 106 VAL A CA 1
ATOM 809 C C . VAL A 1 106 ? 1.525 -6.438 -9.369 1.00 95.94 106 VAL A C 1
ATOM 811 O O . VAL A 1 106 ? 1.819 -5.493 -8.641 1.00 95.94 106 VAL A O 1
ATOM 814 N N . VAL A 1 107 ? 0.270 -6.720 -9.720 1.00 96.69 107 VAL A N 1
ATOM 815 C CA . VAL A 1 107 ? -0.903 -6.017 -9.183 1.00 96.69 107 VAL A CA 1
ATOM 816 C C . VAL A 1 107 ? -1.706 -6.999 -8.341 1.00 96.69 107 VAL A C 1
ATOM 818 O O . VAL A 1 107 ? -2.270 -7.963 -8.855 1.00 96.69 107 VAL A O 1
ATOM 821 N N . SER A 1 108 ? -1.726 -6.768 -7.032 1.00 95.81 108 SER A N 1
ATOM 822 C CA . SER A 1 108 ? -2.558 -7.508 -6.082 1.00 95.81 108 SER A CA 1
ATOM 823 C C . SER A 1 108 ? -3.920 -6.829 -5.963 1.00 95.81 108 SER A C 1
ATOM 825 O O . SER A 1 108 ? -3.983 -5.606 -5.896 1.00 95.81 108 SER A O 1
ATOM 827 N N . GLY A 1 109 ? -4.987 -7.619 -5.917 1.00 95.44 109 GLY A N 1
ATOM 828 C CA . GLY A 1 109 ? -6.373 -7.168 -5.802 1.00 95.44 109 GLY A CA 1
ATOM 829 C C . GLY A 1 109 ? -7.320 -8.332 -6.088 1.00 95.44 109 GLY A C 1
ATOM 830 O O . GLY A 1 109 ? -6.881 -9.477 -6.243 1.00 95.44 109 GLY A O 1
ATOM 831 N N . ILE A 1 110 ? -8.620 -8.061 -6.192 1.00 95.31 110 ILE A N 1
ATOM 832 C CA . ILE A 1 110 ? -9.584 -9.078 -6.627 1.00 95.31 110 ILE A CA 1
ATOM 833 C C . ILE A 1 110 ? -9.230 -9.525 -8.053 1.00 95.31 110 ILE A C 1
ATOM 835 O O . ILE A 1 110 ? -9.122 -8.711 -8.966 1.00 95.31 110 ILE A O 1
ATOM 839 N N . ALA A 1 111 ? -9.054 -10.833 -8.262 1.00 94.38 111 ALA A N 1
ATOM 840 C CA . ALA A 1 111 ? -8.501 -11.359 -9.511 1.00 94.38 111 ALA A CA 1
ATOM 841 C C . ALA A 1 111 ? -9.329 -11.005 -10.761 1.00 94.38 111 ALA A C 1
ATOM 843 O O . ALA A 1 111 ? -8.744 -10.836 -11.832 1.00 94.38 111 ALA A O 1
ATOM 844 N N . ALA A 1 112 ? -10.657 -10.902 -10.643 1.00 95.19 112 ALA A N 1
ATOM 845 C CA . ALA A 1 112 ? -11.530 -10.467 -11.735 1.00 95.19 112 ALA A CA 1
ATOM 846 C C . ALA A 1 112 ? -11.385 -8.959 -12.009 1.00 95.19 112 ALA A C 1
ATOM 848 O O . ALA A 1 112 ? -11.124 -8.576 -13.142 1.00 95.19 112 ALA A O 1
ATOM 849 N N . GLU A 1 113 ? -11.415 -8.118 -10.973 1.00 96.50 113 GLU A N 1
ATOM 850 C CA . GLU A 1 113 ? -11.224 -6.663 -11.097 1.00 96.50 113 GLU A CA 1
ATOM 851 C C . GLU A 1 113 ? -9.866 -6.314 -11.730 1.00 96.50 113 GLU A C 1
ATOM 853 O O . GLU A 1 113 ? -9.781 -5.518 -12.661 1.00 96.50 113 GLU A O 1
ATOM 858 N N . VAL A 1 114 ? -8.788 -6.979 -11.292 1.00 96.81 114 VAL A N 1
ATOM 859 C CA . VAL A 1 114 ? -7.446 -6.800 -11.873 1.00 96.81 114 VAL A CA 1
ATOM 860 C C . VAL A 1 114 ? -7.399 -7.292 -13.326 1.00 96.81 114 VAL A C 1
ATOM 862 O O . VAL A 1 114 ? -6.673 -6.732 -14.143 1.00 96.81 114 VAL A O 1
ATOM 865 N N . HIS A 1 115 ? -8.167 -8.328 -13.684 1.00 97.06 115 HIS A N 1
ATOM 866 C CA . HIS A 1 115 ? -8.263 -8.788 -15.073 1.00 97.06 115 HIS A CA 1
ATOM 867 C C . HIS A 1 115 ? -8.846 -7.714 -15.983 1.00 97.06 115 HIS A C 1
ATOM 869 O O . HIS A 1 115 ? -8.269 -7.432 -17.035 1.00 97.06 115 HIS A O 1
ATOM 875 N N . GLU A 1 116 ? -9.970 -7.135 -15.566 1.00 97.69 116 GLU A N 1
ATOM 876 C CA . GLU A 1 116 ? -10.648 -6.057 -16.276 1.00 97.69 116 GLU A CA 1
ATOM 877 C C . GLU A 1 116 ? -9.743 -4.834 -16.385 1.00 97.69 116 GLU A C 1
ATOM 879 O O . GLU A 1 116 ? -9.599 -4.279 -17.473 1.00 97.69 116 GLU A O 1
ATOM 884 N N . ALA A 1 117 ? -9.061 -4.471 -15.293 1.00 98.12 117 ALA A N 1
ATOM 885 C CA . ALA A 1 117 ? -8.141 -3.344 -15.283 1.00 98.12 117 ALA A CA 1
ATOM 886 C C . ALA A 1 117 ? -6.984 -3.529 -16.281 1.00 98.12 117 ALA A C 1
ATOM 888 O O . ALA A 1 117 ? -6.664 -2.616 -17.041 1.00 98.12 117 ALA A O 1
ATOM 889 N N . CYS A 1 118 ? -6.398 -4.732 -16.345 1.00 98.00 118 CYS A N 1
ATOM 890 C CA . CYS A 1 118 ? -5.392 -5.056 -17.355 1.00 98.00 118 CYS A CA 1
ATOM 891 C C . CYS A 1 118 ? -5.950 -4.936 -18.781 1.00 98.00 118 CYS A C 1
ATOM 893 O O . CYS A 1 118 ? -5.316 -4.296 -19.616 1.00 98.00 118 CYS A O 1
ATOM 895 N N . HIS A 1 119 ? -7.137 -5.482 -19.066 1.00 98.00 119 HIS A N 1
ATOM 896 C CA . HIS A 1 119 ? -7.731 -5.407 -20.409 1.00 98.00 119 HIS A CA 1
ATOM 897 C C . HIS A 1 119 ? -8.032 -3.967 -20.827 1.00 98.00 119 HIS A C 1
ATOM 899 O O . HIS A 1 119 ? -7.743 -3.585 -21.959 1.00 98.00 119 HIS A O 1
ATOM 905 N N . ALA A 1 120 ? -8.542 -3.148 -19.907 1.00 98.19 120 ALA A N 1
ATOM 906 C CA . ALA A 1 120 ? -8.784 -1.726 -20.141 1.00 98.19 120 ALA A CA 1
ATOM 907 C C . ALA A 1 120 ? -7.490 -0.934 -20.419 1.00 98.19 120 ALA A C 1
ATOM 909 O O . ALA A 1 120 ? -7.528 0.100 -21.088 1.00 98.19 120 ALA A O 1
ATOM 910 N N . ALA A 1 121 ? -6.343 -1.427 -19.943 1.00 97.88 121 ALA A N 1
ATOM 911 C CA . ALA A 1 121 ? -5.015 -0.903 -20.255 1.00 97.88 121 ALA A CA 1
ATOM 912 C C . ALA A 1 121 ? -4.360 -1.561 -21.492 1.00 97.88 121 ALA A C 1
ATOM 914 O O . ALA A 1 121 ? -3.205 -1.270 -21.794 1.00 97.88 121 ALA A O 1
ATOM 915 N N . GLY A 1 122 ? -5.065 -2.443 -22.213 1.00 97.25 122 GLY A N 1
ATOM 916 C CA . GLY A 1 122 ? -4.536 -3.153 -23.384 1.00 97.25 122 GLY A CA 1
ATOM 917 C C . GLY A 1 122 ? -3.574 -4.301 -23.050 1.00 97.25 122 GLY A C 1
ATOM 918 O O . GLY A 1 122 ? -2.809 -4.734 -23.909 1.00 97.25 122 GLY A O 1
ATOM 919 N N . LEU A 1 123 ? -3.594 -4.798 -21.811 1.00 97.25 123 LEU A N 1
ATOM 920 C CA . LEU A 1 123 ? -2.694 -5.832 -21.306 1.00 97.25 123 LEU A CA 1
ATOM 921 C C . LEU A 1 123 ? -3.382 -7.194 -21.193 1.00 97.25 123 LEU A C 1
ATOM 923 O O . LEU A 1 123 ? -4.482 -7.321 -20.657 1.00 97.25 123 LEU A O 1
ATOM 927 N N . THR A 1 124 ? -2.657 -8.244 -21.582 1.00 95.00 124 THR A N 1
ATOM 928 C CA . THR A 1 124 ? -2.999 -9.632 -21.245 1.00 95.00 124 THR A CA 1
ATOM 929 C C . THR A 1 124 ? -2.072 -10.119 -20.136 1.00 95.00 124 THR A C 1
ATOM 931 O O . THR A 1 124 ? -0.851 -10.099 -20.279 1.00 95.00 124 THR A O 1
ATOM 934 N N . ARG A 1 125 ? -2.641 -10.559 -19.010 1.00 91.81 125 ARG A N 1
ATOM 935 C CA . ARG A 1 125 ? -1.863 -11.081 -17.874 1.00 91.81 125 ARG A CA 1
ATOM 936 C C . ARG A 1 125 ? -1.199 -12.404 -18.258 1.00 91.81 125 ARG A C 1
ATOM 938 O O . ARG A 1 125 ? -1.872 -13.287 -18.779 1.00 91.81 125 ARG A O 1
ATOM 945 N N . HIS A 1 126 ? 0.081 -12.571 -17.932 1.00 91.38 126 HIS A N 1
ATOM 946 C CA . HIS A 1 126 ? 0.818 -13.812 -18.207 1.00 91.38 126 HIS A CA 1
ATOM 947 C C . HIS A 1 126 ? 0.710 -14.849 -17.075 1.00 91.38 126 HIS A C 1
ATOM 949 O O . HIS A 1 126 ? 0.865 -16.046 -17.301 1.00 91.38 126 HIS A O 1
ATOM 955 N N . THR A 1 127 ? 0.476 -14.408 -15.836 1.00 92.69 127 THR A N 1
ATOM 956 C CA . THR A 1 127 ? 0.419 -15.276 -14.651 1.00 92.69 127 THR A CA 1
ATOM 957 C C . THR A 1 127 ? -0.588 -14.722 -13.652 1.00 92.69 127 THR A C 1
ATOM 959 O O . THR A 1 127 ? -0.758 -13.509 -13.536 1.00 92.69 127 THR A O 1
ATOM 962 N N . VAL A 1 128 ? -1.259 -15.623 -12.935 1.00 92.81 128 VAL A N 1
ATOM 963 C CA . VAL A 1 128 ? -2.145 -15.297 -11.816 1.00 92.81 128 VAL A CA 1
ATOM 964 C C . VAL A 1 128 ? -1.779 -16.207 -10.652 1.00 92.81 128 VAL A C 1
ATOM 966 O O . VAL A 1 128 ? -1.671 -17.420 -10.821 1.00 92.81 128 VAL A O 1
ATOM 969 N N . GLU A 1 129 ? -1.587 -15.618 -9.478 1.00 90.88 129 GLU A N 1
ATOM 970 C CA . GLU A 1 129 ? -1.395 -16.351 -8.231 1.00 90.88 129 GLU A CA 1
ATOM 971 C C . GLU A 1 129 ? -2.683 -16.273 -7.403 1.00 90.88 129 GLU A C 1
ATOM 973 O O . GLU A 1 129 ? -3.334 -15.229 -7.347 1.00 90.88 129 GLU A O 1
ATOM 978 N N . HIS A 1 130 ? -3.065 -17.379 -6.762 1.00 88.38 130 HIS A N 1
ATOM 979 C CA . HIS A 1 130 ? -4.253 -17.451 -5.915 1.00 88.38 130 HIS A CA 1
ATOM 980 C C . HIS A 1 130 ? -3.871 -17.825 -4.488 1.00 88.38 130 HIS A C 1
ATOM 982 O O . HIS A 1 130 ? -3.154 -18.797 -4.252 1.00 88.38 130 HIS A O 1
ATOM 988 N N . SER A 1 131 ? -4.410 -17.091 -3.515 1.00 88.56 131 SER A N 1
ATOM 989 C CA . SER A 1 131 ? -4.312 -17.501 -2.120 1.00 88.56 131 SER A CA 1
ATOM 990 C C . SER A 1 131 ? -5.324 -18.607 -1.820 1.00 88.56 131 SER A C 1
ATOM 992 O O . SER A 1 131 ? -6.528 -18.383 -1.901 1.00 88.56 131 SER A O 1
ATOM 994 N N . LEU A 1 132 ? -4.845 -19.779 -1.395 1.00 88.12 132 LEU A N 1
ATOM 995 C CA . LEU A 1 132 ? -5.698 -20.898 -0.964 1.00 88.12 132 LEU A CA 1
ATOM 996 C C . LEU A 1 132 ? -6.239 -20.747 0.467 1.00 88.12 132 LEU A C 1
ATOM 998 O O . LEU A 1 132 ? -6.835 -21.674 1.009 1.00 88.12 132 LEU A O 1
ATOM 1002 N N . GLY A 1 133 ? -6.010 -19.604 1.111 1.00 86.69 133 GLY A N 1
ATOM 1003 C CA . GLY A 1 133 ? -6.456 -19.367 2.477 1.00 86.69 133 GLY A CA 1
ATOM 1004 C C . GLY A 1 133 ? -5.527 -19.941 3.551 1.00 86.69 133 GLY A C 1
ATOM 1005 O O . GLY A 1 133 ? -4.352 -20.223 3.317 1.00 86.69 133 GLY A O 1
ATOM 1006 N N . ARG A 1 134 ? -6.063 -20.067 4.768 1.00 87.75 134 ARG A N 1
ATOM 1007 C CA . ARG A 1 134 ? -5.351 -20.555 5.957 1.00 87.75 134 ARG A CA 1
ATOM 1008 C C . ARG A 1 134 ? -5.928 -21.895 6.393 1.00 87.75 134 ARG A C 1
ATOM 1010 O O . ARG A 1 134 ? -7.141 -22.031 6.509 1.00 87.75 134 ARG A O 1
ATOM 1017 N N . TRP A 1 135 ? -5.042 -22.839 6.688 1.00 90.75 135 TRP A N 1
ATOM 1018 C CA . TRP A 1 135 ? -5.374 -24.211 7.065 1.00 90.75 135 TRP A CA 1
ATOM 1019 C C . TRP A 1 135 ? -4.713 -24.553 8.408 1.00 90.75 135 TRP A C 1
ATOM 1021 O O . TRP A 1 135 ? -3.632 -24.044 8.710 1.00 90.75 135 TRP A O 1
ATOM 1031 N N . GLY A 1 136 ? -5.347 -25.401 9.224 1.00 94.00 136 GLY A N 1
ATOM 1032 C CA . GLY A 1 136 ? -4.821 -25.843 10.524 1.00 94.00 136 GLY A CA 1
ATOM 1033 C C . GLY A 1 136 ? -5.560 -25.251 11.731 1.00 94.00 136 GLY A C 1
ATOM 1034 O O . GLY A 1 136 ? -6.784 -25.166 11.725 1.00 94.00 136 GLY A O 1
ATOM 1035 N N . ARG A 1 137 ? -4.823 -24.869 12.788 1.00 93.56 137 ARG A N 1
ATOM 1036 C CA . ARG A 1 137 ? -5.359 -24.341 14.065 1.00 93.56 137 ARG A CA 1
ATOM 1037 C C . ARG A 1 137 ? -5.870 -22.898 13.945 1.00 93.56 137 ARG A C 1
ATOM 1039 O O . ARG A 1 137 ? -5.349 -21.983 14.584 1.00 93.56 137 ARG A O 1
ATOM 1046 N N . THR A 1 138 ? -6.869 -22.682 13.092 1.00 92.25 138 THR A N 1
ATOM 1047 C CA . THR A 1 138 ? -7.482 -21.365 12.852 1.00 92.25 138 THR A CA 1
ATOM 1048 C C . THR A 1 138 ? -8.210 -20.813 14.077 1.00 92.25 138 THR A C 1
ATOM 1050 O O . THR A 1 138 ? -8.397 -19.606 14.164 1.00 92.25 138 THR A O 1
ATOM 1053 N N . ASP A 1 139 ? -8.549 -21.669 15.043 1.00 94.31 139 ASP A N 1
ATOM 1054 C CA . ASP A 1 139 ? -9.093 -21.320 16.361 1.00 94.31 139 ASP A CA 1
ATOM 1055 C C . ASP A 1 139 ? -8.143 -20.463 17.212 1.00 94.31 139 ASP A C 1
ATOM 1057 O O . ASP A 1 139 ? -8.587 -19.747 18.102 1.00 94.31 139 ASP A O 1
ATOM 1061 N N . LYS A 1 140 ? -6.833 -20.517 16.939 1.00 94.19 140 LYS A N 1
ATOM 1062 C CA . LYS A 1 140 ? -5.824 -19.709 17.640 1.00 94.19 140 LYS A CA 1
ATOM 1063 C C . LYS A 1 140 ? -5.605 -18.329 17.023 1.00 94.19 140 LYS A C 1
ATOM 1065 O O . LYS A 1 140 ? -4.804 -17.552 17.541 1.00 94.19 140 LYS A O 1
ATOM 1070 N N . LEU A 1 141 ? -6.226 -18.048 15.880 1.00 93.75 141 LEU A N 1
ATOM 1071 C CA . LEU A 1 141 ? -6.049 -16.779 15.189 1.00 93.75 141 LEU A CA 1
ATOM 1072 C C . LEU A 1 141 ? -7.002 -15.725 15.763 1.00 93.75 141 LEU A C 1
ATOM 1074 O O . LEU A 1 141 ? -8.071 -16.078 16.262 1.00 93.75 141 LEU A O 1
ATOM 1078 N N . PRO A 1 142 ? -6.651 -14.431 15.662 1.00 94.81 142 PRO A N 1
ATOM 1079 C CA . PRO A 1 142 ? -7.604 -13.363 1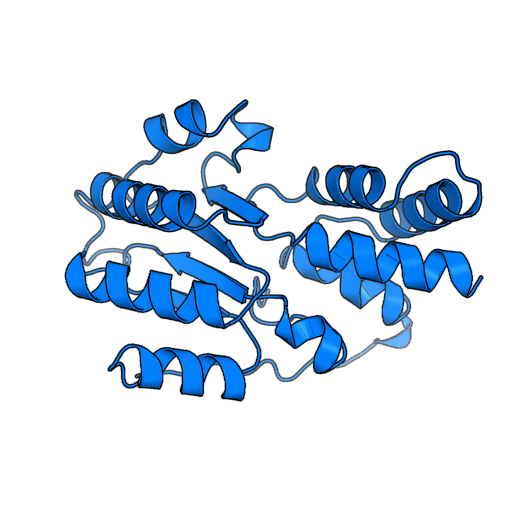5.923 1.00 94.81 142 PRO A CA 1
ATOM 1080 C C . PRO A 1 142 ? -8.915 -13.551 15.135 1.00 94.81 142 PRO A C 1
ATOM 1082 O O . PRO A 1 142 ? -8.890 -14.147 14.050 1.00 94.81 142 PRO A O 1
ATOM 1085 N N . PRO A 1 143 ? -10.044 -13.011 15.632 1.00 94.94 143 PRO A N 1
ATOM 1086 C CA . PRO A 1 143 ? -11.303 -12.978 14.894 1.00 94.94 143 PRO A CA 1
ATOM 1087 C C . PRO A 1 143 ? -11.131 -12.404 13.485 1.00 94.94 143 PRO A C 1
ATOM 1089 O O . PRO A 1 143 ? -10.225 -11.601 13.230 1.00 94.94 143 PRO A O 1
ATOM 1092 N N . ARG A 1 144 ? -11.998 -12.821 12.557 1.00 93.88 144 ARG A N 1
ATOM 1093 C CA . ARG A 1 144 ? -11.867 -12.497 11.130 1.00 93.88 144 ARG A CA 1
ATOM 1094 C C . ARG A 1 144 ? -11.738 -10.992 10.902 1.00 93.88 144 ARG A C 1
ATOM 1096 O O . ARG A 1 144 ? -10.834 -10.577 10.193 1.00 93.88 144 ARG A O 1
ATOM 1103 N N . GLU A 1 145 ? -12.578 -10.199 11.541 1.00 95.25 145 GLU A N 1
ATOM 1104 C CA . GLU A 1 145 ? -12.604 -8.741 11.460 1.00 95.25 145 GLU A CA 1
ATOM 1105 C C . GLU A 1 145 ? -11.280 -8.079 11.880 1.00 95.25 145 GLU A C 1
ATOM 1107 O O . GLU A 1 145 ? -10.866 -7.074 11.307 1.00 95.25 145 GLU A O 1
ATOM 1112 N N . ILE A 1 146 ? -10.555 -8.673 12.830 1.00 96.69 146 ILE A N 1
ATOM 1113 C CA . ILE A 1 146 ? -9.223 -8.202 13.226 1.00 96.69 146 ILE A CA 1
ATOM 1114 C C . ILE A 1 146 ? -8.191 -8.600 12.170 1.00 96.69 146 ILE A C 1
ATOM 1116 O O . ILE A 1 146 ? -7.266 -7.845 11.865 1.00 96.69 146 ILE A O 1
ATOM 1120 N N . LEU A 1 147 ? -8.345 -9.784 11.581 1.00 95.06 147 LEU A N 1
ATOM 1121 C CA . LEU A 1 147 ? -7.478 -10.268 10.511 1.00 95.06 147 LEU A CA 1
ATOM 1122 C C . LEU A 1 147 ? -7.635 -9.487 9.204 1.00 95.06 147 LEU A C 1
ATOM 1124 O O . LEU A 1 147 ? -6.648 -9.355 8.480 1.00 95.06 147 LEU A O 1
ATOM 1128 N N . GLU A 1 148 ? -8.822 -8.957 8.913 1.00 95.69 148 GLU A N 1
ATOM 1129 C CA . GLU A 1 148 ? -9.064 -8.057 7.776 1.00 95.69 148 GLU A CA 1
ATOM 1130 C C . GLU A 1 148 ? -8.164 -6.812 7.853 1.00 95.69 148 GLU A C 1
ATOM 1132 O O . GLU A 1 148 ? -7.687 -6.329 6.823 1.00 95.69 148 GLU A O 1
ATOM 1137 N N . ILE A 1 149 ? -7.828 -6.375 9.073 1.00 96.94 149 ILE A N 1
ATOM 1138 C CA . ILE A 1 149 ? -6.903 -5.271 9.334 1.00 96.94 149 ILE A CA 1
ATOM 1139 C C . ILE A 1 149 ? -5.443 -5.737 9.373 1.00 96.94 149 ILE A C 1
ATOM 1141 O O . ILE A 1 149 ? -4.604 -5.215 8.640 1.00 96.94 149 ILE A O 1
ATOM 1145 N N . THR A 1 150 ? -5.104 -6.733 10.197 1.00 95.31 150 THR A N 1
ATOM 1146 C CA . THR A 1 150 ? -3.692 -7.112 10.419 1.00 95.31 150 THR A CA 1
ATOM 1147 C C . THR A 1 150 ? -3.004 -7.685 9.176 1.00 95.31 150 THR A C 1
ATOM 1149 O O . THR A 1 150 ? -1.796 -7.499 9.002 1.00 95.31 150 THR A O 1
ATOM 1152 N N . ASN A 1 151 ? -3.750 -8.328 8.268 1.00 92.50 151 ASN A N 1
ATOM 1153 C CA . ASN A 1 151 ? -3.177 -8.895 7.043 1.00 92.50 151 ASN A CA 1
ATOM 1154 C C . ASN A 1 151 ? -2.875 -7.854 5.961 1.00 92.50 151 ASN A C 1
ATOM 1156 O O . ASN A 1 151 ? -2.171 -8.181 5.009 1.00 92.50 151 ASN A O 1
ATOM 1160 N N . MET A 1 152 ? -3.290 -6.591 6.122 1.00 94.88 152 MET A N 1
ATOM 1161 C CA . MET A 1 152 ? -2.922 -5.544 5.163 1.00 94.88 152 MET A CA 1
ATOM 1162 C C . MET A 1 152 ? -1.412 -5.296 5.084 1.00 94.88 152 MET A C 1
ATOM 1164 O O . MET A 1 152 ? -0.911 -4.867 4.056 1.00 94.88 152 MET A O 1
ATOM 1168 N N . CYS A 1 153 ? -0.645 -5.593 6.135 1.00 90.25 153 CYS A N 1
ATOM 1169 C CA . CYS A 1 153 ? 0.814 -5.483 6.078 1.00 90.25 153 CYS A CA 1
ATOM 1170 C C . CYS A 1 153 ? 1.480 -6.674 5.360 1.00 90.25 153 CYS A C 1
ATOM 1172 O O . CYS A 1 153 ? 2.675 -6.609 5.081 1.00 90.25 153 CYS A O 1
ATOM 1174 N N . GLY A 1 154 ? 0.783 -7.797 5.141 1.00 86.88 154 GLY A N 1
ATOM 1175 C CA . GLY A 1 154 ? 1.323 -9.033 4.545 1.00 86.88 154 GLY A CA 1
ATOM 1176 C C . GLY A 1 154 ? 2.406 -9.776 5.354 1.00 86.88 154 GLY A C 1
ATOM 1177 O O . GLY A 1 154 ? 2.571 -10.985 5.208 1.00 86.88 154 GLY A O 1
ATOM 1178 N N . HIS A 1 155 ? 3.110 -9.069 6.240 1.00 89.88 155 HIS A N 1
ATOM 1179 C CA . HIS A 1 155 ? 4.206 -9.533 7.096 1.00 89.88 155 HIS A CA 1
ATOM 1180 C C . HIS A 1 155 ? 3.781 -9.771 8.553 1.00 89.88 155 HIS A C 1
ATOM 1182 O O . HIS A 1 155 ? 4.618 -10.084 9.395 1.00 89.88 155 HIS A O 1
ATOM 1188 N N . SER A 1 156 ? 2.499 -9.557 8.871 1.00 86.25 156 SER A N 1
ATOM 1189 C CA . SER A 1 156 ? 1.960 -9.646 10.237 1.00 86.25 156 SER A CA 1
ATOM 1190 C C . SER A 1 156 ? 2.645 -8.717 11.254 1.00 86.25 156 SER A C 1
ATOM 1192 O O . SER A 1 156 ? 2.680 -9.021 12.442 1.00 86.25 156 SER A O 1
ATOM 1194 N N . MET A 1 157 ? 3.162 -7.564 10.809 1.00 93.12 157 MET A N 1
ATOM 1195 C CA . MET A 1 157 ? 3.790 -6.580 11.704 1.00 93.12 157 MET A CA 1
ATOM 1196 C C . MET A 1 157 ? 2.789 -5.738 12.499 1.00 93.12 157 MET A C 1
ATOM 1198 O O . MET A 1 157 ? 3.170 -5.137 13.496 1.00 93.12 157 MET A O 1
ATOM 1202 N N . VAL A 1 158 ? 1.523 -5.676 12.074 1.00 95.81 158 VAL A N 1
ATOM 1203 C CA . VAL A 1 158 ? 0.465 -4.938 12.779 1.00 95.81 158 VAL A CA 1
ATOM 1204 C C . VAL A 1 158 ? -0.120 -5.839 13.871 1.00 95.81 158 VAL A C 1
ATOM 1206 O O . VAL A 1 158 ? -0.798 -6.816 13.537 1.00 95.81 158 VAL A O 1
ATOM 1209 N N . PRO A 1 159 ? 0.116 -5.561 15.168 1.00 96.12 159 PRO A N 1
ATOM 1210 C CA . PRO A 1 159 ? -0.334 -6.446 16.237 1.00 96.12 159 PRO A CA 1
ATOM 1211 C C . PRO A 1 159 ? -1.851 -6.368 16.422 1.00 96.12 159 PRO A C 1
ATOM 1213 O O . PRO A 1 159 ? -2.421 -5.278 16.446 1.00 96.12 159 PRO A O 1
ATOM 1216 N N . ALA A 1 160 ? -2.505 -7.507 16.662 1.00 96.81 160 ALA A N 1
ATOM 1217 C CA . ALA A 1 160 ? -3.947 -7.554 16.928 1.00 96.81 160 ALA A CA 1
ATOM 1218 C C . ALA A 1 160 ? -4.361 -6.659 18.113 1.00 96.81 160 ALA A C 1
ATOM 1220 O O . ALA A 1 160 ? -5.383 -5.984 18.052 1.00 96.81 160 ALA A O 1
ATOM 1221 N N . GLN A 1 161 ? -3.531 -6.579 19.159 1.00 97.88 161 GLN A N 1
ATOM 1222 C CA . GLN A 1 161 ? -3.814 -5.727 20.320 1.00 97.88 161 GLN A CA 1
ATOM 1223 C C . GLN A 1 161 ? -3.795 -4.231 19.992 1.00 97.88 161 GLN A C 1
ATOM 1225 O O . GLN A 1 161 ? -4.564 -3.464 20.568 1.00 97.88 161 GLN A O 1
ATOM 1230 N N . LEU A 1 162 ? -2.972 -3.814 19.026 1.00 98.50 162 LEU A N 1
ATOM 1231 C CA . LEU A 1 162 ? -3.002 -2.438 18.542 1.00 98.50 162 LEU A CA 1
ATOM 1232 C C . LEU A 1 162 ? -4.311 -2.163 17.793 1.00 98.50 162 LEU A C 1
ATOM 1234 O O . LEU A 1 162 ? -4.903 -1.106 17.986 1.00 98.50 162 LEU A O 1
ATOM 1238 N N . VAL A 1 163 ? -4.802 -3.126 17.003 1.00 98.31 163 VAL A N 1
ATOM 1239 C CA . VAL A 1 163 ? -6.107 -3.021 16.329 1.00 98.31 163 VAL A CA 1
ATOM 1240 C C . VAL A 1 163 ? -7.238 -2.870 17.346 1.00 98.31 163 VAL A C 1
ATOM 1242 O O . VAL A 1 163 ? -8.029 -1.939 17.219 1.00 98.31 163 VAL A O 1
ATOM 1245 N N . HIS A 1 164 ? -7.285 -3.711 18.383 1.00 98.31 164 HIS A N 1
ATOM 1246 C CA . HIS A 1 164 ? -8.289 -3.598 19.448 1.00 98.31 164 HIS A CA 1
ATOM 1247 C C . HIS A 1 164 ? -8.268 -2.222 20.114 1.00 98.31 164 HIS A C 1
ATOM 1249 O O . HIS A 1 164 ? -9.299 -1.554 20.179 1.00 98.31 164 HIS A O 1
ATOM 1255 N N . LYS A 1 165 ? -7.081 -1.747 20.507 1.00 98.44 165 LYS A N 1
ATOM 1256 C CA . LYS A 1 165 ? -6.926 -0.409 21.081 1.00 98.44 165 LYS A CA 1
ATOM 1257 C C . LYS A 1 165 ? -7.430 0.692 20.140 1.00 98.44 165 LYS A C 1
ATOM 1259 O O . LYS A 1 165 ? -8.071 1.637 20.590 1.00 98.44 165 LYS A O 1
ATOM 1264 N N . MET A 1 166 ? -7.133 0.595 18.844 1.00 98.62 166 MET A N 1
ATOM 1265 C CA . MET A 1 166 ? -7.588 1.574 17.854 1.00 98.62 166 MET A CA 1
ATOM 1266 C C . MET A 1 166 ? -9.109 1.573 17.691 1.00 98.62 166 MET A C 1
ATOM 1268 O O . MET A 1 166 ? -9.696 2.648 17.605 1.00 98.62 166 MET A O 1
ATOM 1272 N N . ILE A 1 167 ? -9.756 0.406 17.715 1.00 98.56 167 ILE A N 1
ATOM 1273 C CA . ILE A 1 167 ? -11.223 0.303 17.703 1.00 98.56 167 ILE A CA 1
ATOM 1274 C C . ILE A 1 167 ? -11.813 0.987 18.944 1.00 98.56 167 ILE A C 1
ATOM 1276 O O . ILE A 1 167 ? -12.723 1.805 18.819 1.00 98.56 167 ILE A O 1
ATOM 1280 N N . GLU A 1 168 ? -11.271 0.713 20.134 1.00 98.31 168 GLU A N 1
ATOM 1281 C CA . GLU A 1 168 ? -11.724 1.327 21.389 1.00 98.31 168 GLU A CA 1
ATOM 1282 C C . GLU A 1 168 ? -11.539 2.849 21.408 1.00 98.31 168 GLU A C 1
ATOM 1284 O O . GLU A 1 168 ? -12.419 3.576 21.871 1.00 98.31 168 GLU A O 1
ATOM 1289 N N . ASP A 1 169 ? -10.400 3.346 20.918 1.00 98.50 169 ASP A N 1
ATOM 1290 C CA . ASP A 1 169 ? -10.114 4.780 20.852 1.00 98.50 169 ASP A CA 1
ATOM 1291 C C . ASP A 1 169 ? -11.052 5.503 19.875 1.00 98.50 169 ASP A C 1
ATOM 1293 O O . ASP A 1 169 ? -11.501 6.610 20.182 1.00 98.50 169 ASP A O 1
ATOM 1297 N N . VAL A 1 170 ? -11.387 4.875 18.741 1.00 98.62 170 VAL A N 1
ATOM 1298 C CA . VAL A 1 170 ? -12.373 5.404 17.784 1.00 98.62 170 VAL A CA 1
ATOM 1299 C C . VAL A 1 170 ? -13.768 5.416 18.396 1.00 98.62 170 VAL A C 1
ATOM 1301 O O . VAL A 1 170 ? -14.431 6.451 18.389 1.00 98.62 170 VAL A O 1
ATOM 1304 N N . LYS A 1 171 ? -14.191 4.302 19.000 1.00 97.94 171 LYS A N 1
ATOM 1305 C CA . LYS A 1 171 ? -15.495 4.182 19.661 1.00 97.94 171 LYS A CA 1
ATOM 1306 C C . LYS A 1 171 ? -15.689 5.224 20.764 1.00 97.94 171 LYS A C 1
ATOM 1308 O O . LYS A 1 171 ? -16.757 5.813 20.886 1.00 97.94 171 LYS A O 1
ATOM 1313 N N . AL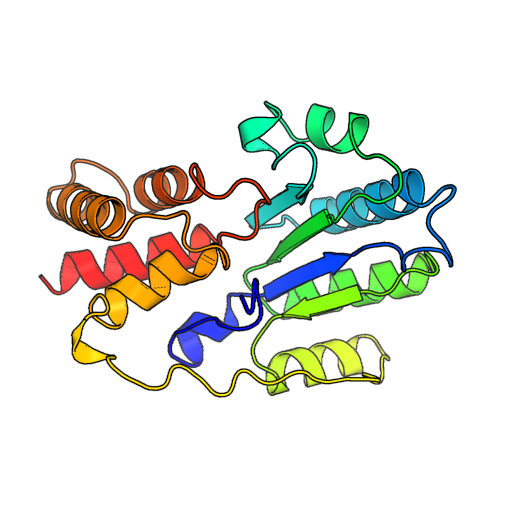A A 1 172 ? -14.658 5.465 21.568 1.00 97.75 172 ALA A N 1
ATOM 1314 C CA . ALA A 1 172 ? -14.709 6.429 22.662 1.00 97.75 172 ALA A CA 1
ATOM 1315 C C . ALA A 1 172 ? -14.519 7.893 22.217 1.00 97.75 172 ALA A C 1
ATOM 1317 O O . ALA A 1 172 ? -14.428 8.772 23.071 1.00 97.75 172 ALA A O 1
ATOM 1318 N N . GLY A 1 173 ? -14.383 8.163 20.913 1.00 97.44 173 GLY A N 1
ATOM 1319 C CA . GLY A 1 173 ? -14.149 9.509 20.385 1.00 97.44 173 GLY A CA 1
ATOM 1320 C C . GLY A 1 173 ? -12.776 10.097 20.734 1.00 97.44 173 GLY A C 1
ATOM 1321 O O . GLY A 1 173 ? -12.563 11.294 20.567 1.00 97.44 173 GLY A O 1
ATOM 1322 N N . ARG A 1 174 ? -11.824 9.279 21.207 1.00 98.25 174 ARG A N 1
ATOM 1323 C CA . ARG A 1 174 ? -10.455 9.720 21.537 1.00 98.25 174 ARG A CA 1
ATOM 1324 C C . ARG A 1 174 ? -9.594 9.930 20.294 1.00 98.25 174 ARG A C 1
ATOM 1326 O O . ARG A 1 174 ? -8.573 10.611 20.359 1.00 98.25 174 ARG A O 1
ATOM 1333 N N . ARG A 1 175 ? -9.963 9.301 19.177 1.00 97.69 175 ARG A N 1
ATOM 1334 C CA . ARG A 1 175 ? -9.231 9.341 17.908 1.00 97.69 175 ARG A CA 1
ATOM 1335 C C . ARG A 1 175 ? -10.200 9.168 16.739 1.00 97.69 175 ARG A C 1
ATOM 1337 O O . ARG A 1 175 ? -11.167 8.428 16.851 1.00 97.69 175 ARG A O 1
ATOM 1344 N N . THR A 1 176 ? -9.937 9.808 15.601 1.00 98.69 176 THR A N 1
ATOM 1345 C CA . THR A 1 176 ? -10.696 9.545 14.366 1.00 98.69 176 THR A CA 1
ATOM 1346 C C . THR A 1 176 ? -10.260 8.221 13.732 1.00 98.69 176 THR A C 1
ATOM 1348 O O . THR A 1 176 ? -9.122 7.784 13.918 1.00 98.69 176 THR A O 1
ATOM 1351 N N . ALA A 1 177 ? -11.123 7.589 12.932 1.00 98.62 177 ALA A N 1
ATOM 1352 C CA . ALA A 1 177 ? -10.770 6.349 12.236 1.00 98.62 177 ALA A CA 1
ATOM 1353 C C . ALA A 1 177 ? -9.551 6.512 11.307 1.00 98.62 177 ALA A C 1
ATOM 1355 O O . ALA A 1 177 ? -8.693 5.634 11.267 1.00 98.62 177 ALA A O 1
ATOM 1356 N N . ALA A 1 178 ? -9.420 7.663 10.640 1.00 98.62 178 ALA A N 1
ATOM 1357 C CA . ALA A 1 178 ? -8.261 7.987 9.808 1.00 98.62 178 ALA A CA 1
ATOM 1358 C C . ALA A 1 178 ? -6.957 8.077 10.626 1.00 98.62 178 ALA A C 1
ATOM 1360 O O . ALA A 1 178 ? -5.954 7.460 10.272 1.00 98.62 178 ALA A O 1
ATOM 1361 N N . ALA A 1 179 ? -6.969 8.772 11.770 1.00 98.69 179 ALA A N 1
ATOM 1362 C CA . ALA A 1 179 ? -5.794 8.857 12.641 1.00 98.69 179 ALA A CA 1
ATOM 1363 C C . ALA A 1 179 ? -5.432 7.496 13.265 1.00 98.69 179 ALA A C 1
ATOM 1365 O O . ALA A 1 179 ? -4.262 7.193 13.498 1.00 98.69 179 ALA A O 1
ATOM 1366 N N . ALA A 1 180 ? -6.431 6.657 13.536 1.00 98.69 180 ALA A N 1
ATOM 1367 C CA . ALA A 1 180 ? -6.228 5.297 14.011 1.00 98.69 180 ALA A CA 1
ATOM 1368 C C . ALA A 1 180 ? -5.634 4.386 12.921 1.00 98.69 180 ALA A C 1
ATOM 1370 O O . ALA A 1 180 ? -4.688 3.649 13.191 1.00 98.69 180 ALA A O 1
ATOM 1371 N N . ALA A 1 181 ? -6.108 4.493 11.679 1.00 98.56 181 ALA A N 1
ATOM 1372 C CA . ALA A 1 181 ? -5.531 3.801 10.529 1.00 98.56 181 ALA A CA 1
ATOM 1373 C C . ALA A 1 181 ? -4.068 4.203 10.280 1.00 98.56 181 ALA A C 1
ATOM 1375 O O . ALA A 1 181 ? -3.224 3.333 10.068 1.00 98.56 181 ALA A O 1
ATOM 1376 N N . ALA A 1 182 ? -3.746 5.496 10.381 1.00 98.19 182 ALA A N 1
ATOM 1377 C CA . ALA A 1 182 ? -2.373 5.986 10.265 1.00 98.19 182 ALA A CA 1
ATOM 1378 C C . ALA A 1 182 ? -1.448 5.396 11.347 1.00 98.19 182 ALA A C 1
ATOM 1380 O O . ALA A 1 182 ? -0.301 5.057 11.065 1.00 98.19 182 ALA A O 1
ATOM 1381 N N . GLU A 1 183 ? -1.940 5.206 12.576 1.00 98.44 183 GLU A N 1
ATOM 1382 C CA . GLU A 1 183 ? -1.189 4.514 13.634 1.00 98.44 183 GLU A CA 1
ATOM 1383 C C . GLU A 1 183 ? -0.927 3.046 13.294 1.00 98.44 183 GLU A C 1
ATOM 1385 O O . GLU A 1 183 ? 0.190 2.562 13.470 1.00 98.44 183 GLU A O 1
ATOM 1390 N N . LEU A 1 184 ? -1.940 2.349 12.773 1.00 98.25 184 LEU A N 1
ATOM 1391 C CA . LEU A 1 184 ? -1.824 0.949 12.357 1.00 98.25 184 LEU A CA 1
ATOM 1392 C C . LEU A 1 184 ? -0.885 0.754 11.170 1.00 98.25 184 LEU A C 1
ATOM 1394 O O . LEU A 1 184 ? -0.353 -0.340 11.006 1.00 98.25 184 LEU A O 1
ATOM 1398 N N . ALA A 1 185 ? -0.659 1.791 10.365 1.00 97.44 185 ALA A N 1
ATOM 1399 C CA . ALA A 1 185 ? 0.277 1.741 9.252 1.00 97.44 185 ALA A CA 1
ATOM 1400 C C . ALA A 1 185 ? 1.744 1.836 9.698 1.00 97.44 185 ALA A C 1
ATOM 1402 O O . ALA A 1 185 ? 2.614 1.324 8.998 1.00 97.44 185 ALA A O 1
ATOM 1403 N N . LYS A 1 186 ? 2.051 2.431 10.863 1.00 96.56 186 LYS A N 1
ATOM 1404 C CA . LYS A 1 186 ? 3.443 2.645 11.312 1.00 96.56 186 LYS A CA 1
ATOM 1405 C C . LYS A 1 186 ? 4.279 1.360 11.398 1.00 96.56 186 LYS A C 1
ATOM 1407 O O . LYS A 1 186 ? 5.426 1.397 10.959 1.00 96.56 186 LYS A O 1
ATOM 1412 N N . PRO A 1 187 ? 3.765 0.215 11.893 1.00 96.12 187 PRO A N 1
ATOM 1413 C CA . PRO A 1 187 ? 4.522 -1.036 11.873 1.00 96.12 187 PRO A CA 1
ATOM 1414 C C . PRO A 1 187 ? 4.809 -1.567 10.459 1.00 96.12 187 PRO A C 1
ATOM 1416 O O . PRO A 1 187 ? 5.687 -2.404 10.295 1.00 96.12 187 PRO A O 1
ATOM 1419 N N . CYS A 1 188 ? 4.086 -1.125 9.426 1.00 95.44 188 CYS A N 1
ATOM 1420 C CA . CYS A 1 188 ? 4.308 -1.572 8.054 1.00 95.44 188 CYS A CA 1
ATOM 1421 C C . CYS A 1 188 ? 5.492 -0.828 7.422 1.00 95.44 188 CYS A C 1
ATOM 1423 O O . CYS A 1 188 ? 5.345 0.295 6.950 1.00 95.44 188 CYS A O 1
ATOM 1425 N N . MET A 1 189 ? 6.659 -1.473 7.356 1.00 94.50 189 MET A N 1
ATOM 1426 C CA . MET A 1 189 ? 7.867 -0.848 6.798 1.00 94.50 189 MET A CA 1
ATOM 1427 C C . MET A 1 189 ? 7.783 -0.601 5.288 1.00 94.50 189 MET A C 1
ATOM 1429 O O . MET A 1 189 ? 8.193 0.458 4.832 1.00 94.50 189 MET A O 1
ATOM 1433 N N . CYS A 1 190 ? 7.240 -1.538 4.504 1.00 93.81 190 CYS A N 1
ATOM 1434 C CA . CYS A 1 190 ? 7.246 -1.459 3.036 1.00 93.81 190 CYS A CA 1
ATOM 1435 C C . CYS A 1 190 ? 6.142 -0.572 2.430 1.00 93.81 190 CYS A C 1
ATOM 1437 O O . CYS A 1 190 ? 6.184 -0.308 1.233 1.00 93.81 190 CYS A O 1
ATOM 1439 N N . GLY A 1 191 ? 5.172 -0.109 3.229 1.00 94.75 191 GLY A N 1
ATOM 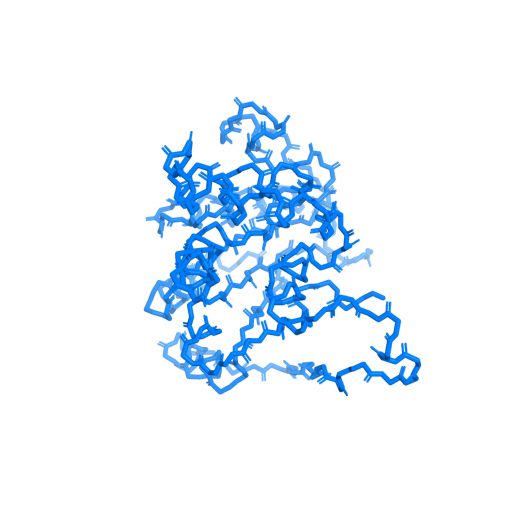1440 C CA . GLY A 1 191 ? 4.131 0.824 2.771 1.00 94.75 191 GLY A CA 1
ATOM 1441 C C . GLY A 1 191 ? 2.948 0.186 2.035 1.00 94.75 191 GLY A C 1
ATOM 1442 O O . GLY A 1 191 ? 2.286 0.858 1.261 1.00 94.75 191 GLY A O 1
ATOM 1443 N N . ILE A 1 192 ? 2.655 -1.099 2.260 1.00 96.50 192 ILE A N 1
ATOM 1444 C CA . ILE A 1 192 ? 1.524 -1.795 1.603 1.00 96.50 192 ILE A CA 1
ATOM 1445 C C . ILE A 1 192 ? 0.215 -1.775 2.407 1.00 96.50 192 ILE A C 1
ATOM 1447 O O . ILE A 1 192 ? -0.774 -2.400 2.011 1.00 96.50 192 ILE A O 1
ATOM 1451 N N . PHE A 1 193 ? 0.222 -1.139 3.579 1.00 97.31 193 PHE A N 1
ATOM 1452 C CA . PHE A 1 193 ? -0.948 -1.045 4.443 1.00 97.31 193 PHE A CA 1
ATOM 1453 C C . PHE A 1 193 ? -1.889 0.046 3.922 1.00 97.31 193 PHE A C 1
ATOM 1455 O O . PHE A 1 193 ? -1.503 1.209 3.835 1.00 97.31 193 PHE A O 1
ATOM 1462 N N . ASN A 1 194 ? -3.124 -0.328 3.592 1.00 97.88 194 ASN A N 1
ATOM 1463 C CA . ASN A 1 194 ? -4.115 0.581 3.028 1.00 97.88 194 ASN A CA 1
ATOM 1464 C C . ASN A 1 194 ? -4.876 1.303 4.150 1.00 97.88 194 ASN A C 1
ATOM 1466 O O . ASN A 1 194 ? -5.750 0.728 4.804 1.00 97.88 194 ASN A O 1
ATOM 1470 N N . THR A 1 195 ? -4.521 2.563 4.401 1.00 98.25 195 THR A N 1
ATOM 1471 C CA . THR A 1 195 ? -5.118 3.361 5.480 1.00 98.25 195 THR A CA 1
ATOM 1472 C C . THR A 1 195 ? -6.574 3.725 5.215 1.00 98.25 195 THR A C 1
ATOM 1474 O O . THR A 1 195 ? -7.352 3.755 6.167 1.00 98.25 195 THR A O 1
ATOM 1477 N N . GLU A 1 196 ? -6.967 3.922 3.955 1.00 98.19 196 GLU A N 1
ATOM 1478 C CA . GLU A 1 196 ? -8.358 4.218 3.586 1.00 98.19 196 GLU A CA 1
ATOM 1479 C C . GLU A 1 196 ? -9.272 3.039 3.914 1.00 98.19 196 GLU A C 1
ATOM 1481 O O . GLU A 1 196 ? -10.289 3.177 4.602 1.00 98.19 196 GLU A O 1
ATOM 1486 N N . ARG A 1 197 ? -8.855 1.833 3.518 1.00 97.75 197 ARG A N 1
ATOM 1487 C CA . ARG A 1 197 ? -9.553 0.599 3.882 1.00 97.75 197 ARG A CA 1
ATOM 1488 C C . ARG A 1 197 ? -9.599 0.399 5.397 1.00 97.75 197 ARG A C 1
ATOM 1490 O O . ARG A 1 197 ? -10.662 0.118 5.951 1.00 97.75 197 ARG A O 1
ATOM 1497 N N . ALA A 1 198 ? -8.476 0.583 6.090 1.00 98.25 198 ALA A N 1
ATOM 1498 C CA . ALA A 1 198 ? -8.425 0.448 7.544 1.00 98.25 198 ALA A CA 1
ATOM 1499 C C . ALA A 1 198 ? -9.377 1.418 8.261 1.00 98.25 198 ALA A C 1
ATOM 1501 O O . ALA A 1 198 ? -10.061 1.008 9.196 1.00 98.25 198 ALA A O 1
ATOM 1502 N N . ALA A 1 199 ? -9.473 2.673 7.818 1.00 98.50 199 ALA A N 1
ATOM 1503 C CA . ALA A 1 199 ? -10.371 3.662 8.409 1.00 98.50 199 ALA A CA 1
ATOM 1504 C C . ALA A 1 199 ? -11.855 3.277 8.250 1.00 98.50 199 ALA A C 1
ATOM 1506 O O . ALA A 1 199 ? -12.638 3.425 9.198 1.00 98.50 199 ALA A O 1
ATOM 1507 N N . ARG A 1 200 ? -12.243 2.721 7.093 1.00 97.88 200 ARG A N 1
ATOM 1508 C CA . ARG A 1 200 ? -13.603 2.197 6.873 1.00 97.88 200 ARG A CA 1
ATOM 1509 C C . ARG A 1 200 ? -13.918 1.035 7.816 1.00 97.88 200 ARG A C 1
ATOM 1511 O O . ARG A 1 200 ? -14.942 1.064 8.500 1.00 97.88 200 ARG A O 1
ATOM 1518 N N . LEU A 1 201 ? -13.011 0.059 7.918 1.00 97.81 201 LEU A N 1
ATOM 1519 C CA . LEU A 1 201 ? -13.174 -1.097 8.807 1.00 97.81 201 LEU A CA 1
ATOM 1520 C C . LEU A 1 201 ? -13.246 -0.680 10.282 1.00 97.81 201 LEU A C 1
ATOM 1522 O O . LEU A 1 201 ? -14.118 -1.147 11.009 1.00 97.81 201 LEU A O 1
ATOM 1526 N N . LEU A 1 202 ? -12.381 0.238 10.723 1.00 98.50 202 LEU A N 1
ATOM 1527 C CA . LEU A 1 202 ? -12.397 0.757 12.093 1.00 98.50 202 LEU A CA 1
ATOM 1528 C C . LEU A 1 202 ? -13.714 1.462 12.429 1.00 98.50 202 LEU A C 1
ATOM 1530 O O . LEU A 1 202 ? -14.262 1.224 13.501 1.00 98.50 202 LEU A O 1
ATOM 1534 N N . THR A 1 203 ? -14.241 2.283 11.516 1.00 98.12 203 THR A N 1
ATOM 1535 C CA . THR A 1 203 ? -15.550 2.938 11.685 1.00 98.12 203 THR A CA 1
ATOM 1536 C C . THR A 1 203 ? -16.664 1.905 11.856 1.00 98.12 203 THR A C 1
ATOM 1538 O O . THR A 1 203 ? -17.447 1.988 12.802 1.00 98.12 203 THR A O 1
ATOM 1541 N N . ALA A 1 204 ? -16.709 0.895 10.981 1.00 97.00 204 ALA A N 1
ATOM 1542 C CA . ALA A 1 204 ? -17.721 -0.157 11.042 1.00 97.00 204 ALA A CA 1
ATOM 1543 C C . ALA A 1 204 ? -17.626 -0.988 12.332 1.00 97.00 204 ALA A C 1
ATOM 1545 O O . ALA A 1 204 ? -18.646 -1.328 12.929 1.00 97.00 204 ALA A O 1
ATOM 1546 N N . LEU A 1 205 ? -16.411 -1.302 12.789 1.00 97.19 205 LEU A N 1
ATOM 1547 C CA . LEU A 1 205 ? -16.194 -2.065 14.018 1.00 97.19 205 LEU A CA 1
ATOM 1548 C C . LEU A 1 205 ? -16.542 -1.251 15.264 1.00 97.19 205 LEU A C 1
ATOM 1550 O O . LEU A 1 205 ? -17.221 -1.766 16.147 1.00 97.19 205 LEU A O 1
ATOM 1554 N N . ALA A 1 206 ? -16.156 0.024 15.316 1.00 96.81 206 ALA A N 1
ATOM 1555 C CA . ALA A 1 206 ? -16.480 0.908 16.433 1.00 96.81 206 ALA A CA 1
ATOM 1556 C C . ALA A 1 206 ? -17.992 1.145 16.600 1.00 96.81 206 ALA A C 1
ATOM 1558 O O . ALA A 1 206 ? -18.436 1.401 17.713 1.00 96.81 206 ALA A O 1
ATOM 1559 N N . ALA A 1 207 ? -18.777 1.044 15.521 1.00 94.25 207 ALA A N 1
ATOM 1560 C CA . ALA A 1 207 ? -20.237 1.162 15.565 1.00 94.25 207 ALA A CA 1
ATOM 1561 C C . ALA A 1 207 ? -20.956 -0.134 15.988 1.00 94.25 207 ALA A C 1
ATOM 1563 O O . ALA A 1 207 ? -22.108 -0.086 16.416 1.00 94.25 207 ALA A O 1
ATOM 1564 N N . ARG A 1 208 ? -20.312 -1.298 15.831 1.00 87.56 208 ARG A N 1
ATOM 1565 C CA . ARG A 1 208 ? -20.904 -2.614 16.133 1.00 87.56 208 ARG A CA 1
ATOM 1566 C C . ARG A 1 208 ? -20.742 -3.040 17.588 1.00 87.56 208 ARG A C 1
ATOM 1568 O O . ARG A 1 208 ? -21.536 -3.854 18.054 1.00 87.56 208 ARG A O 1
ATOM 1575 N N . PHE A 1 209 ? -19.701 -2.554 18.254 1.00 61.22 209 PHE A N 1
ATOM 1576 C CA . PHE A 1 209 ? -19.358 -2.917 19.627 1.00 61.22 209 PHE A CA 1
ATOM 1577 C C . PHE A 1 209 ? -19.697 -1.800 20.586 1.00 61.22 209 PHE A C 1
ATOM 1579 O O . PHE A 1 209 ? -19.973 -2.110 21.763 1.00 61.22 209 PHE A O 1
#

pLDDT: mean 95.36, std 5.47, range [52.59, 98.81]

Foldseek 3Di:
DCFLQDAADDQVLLQFKKKKKWFADPPPPQVPVQVLLLVLVVLLVVLPFLWKFWPPQFTQVSLVHPVSRSVPRHGGIMIMTIGGHLVSLLVSLLVCVVVPSVIDMDMHTDPVSVCVSQVSSVHDDPDDDHDPDDDDPCVPDPPSLLRNQQCQLVVSQQDSVLLVVLLVCCLVVVDQLLRSLVVSCVSRGNISHRSVSSSVSSVVSSVVD

Sequence (209 aa):
MTHTLHRIGSWDDLAGDYVFLMMPSKGINVQGSGEKLRTFLQIALQHNPVSIGDARKGNAYHQGGIDNLLANVEDQAVVHAVFDNKETVVEVLKELVKADLGMSVVVSGIAAEVHEACHAAGLTRHTVEHSLGRWGRTDKLPPREILEITNMCGHSMVPAQLVHKMIEDVKAGRRTAAAAAAELAKPCMCGIFNTERAARLLTALAARF

Secondary structure (DSSP, 8-state):
--GGG---S-HHHHTT-EEEEEEPPTTTS-TTHHHHHHHHHHHHHHT--SEEEETTTEETTTTTSHHHHHHH--TT--EEEEES-HHHHHHHHHHHHHHT---EEEEES-HHHHHHHHHHTT---S---------S-GGGSPPHHHHHHHGGGSSS-S-HHHHHHHHHHHHTTSS-HHHHHHHHHTT-SSS---HHHHHHHHHHHHHH-